Protein AF-A0A6H0Y4E7-F1 (afdb_monomer)

Foldseek 3Di:
DKDKDWQPFPPVPDDPPFDWAKEKEWQLAADPPPDRQRKIKIWTGTPPDPDTTIIIISDDCVVVVVVCVVVVNDDDHHYQYCPDPVRVVVSVVVSVVCCVLLDQPDDPLQVLLVVFDQLFDAFDPLVCLQVLLVPPVLLCVQQVPQFDDQSVQSCCVVDRPLLSRLCRSLVHRPSNSSSLNRVLSVVVLVVLVVVVVPDDPPPPDPPDDDDDDDDDDDDDDDDDDDDDDDDDDDDDDDDDDDDDDDDPDPDPPPDPVVVVLVVQLVVSCVVVVDDSSSSNSSSVSCVSRVRPVSVSSVVCVVVVHPPPPPPPD

Solvent-accessible surface area (backbone atoms only — not comparable to full-atom values): 19483 Å² total; per-residue (Å²): 134,76,61,71,50,70,59,88,59,61,70,89,76,57,64,86,91,66,78,60,50,45,38,36,30,72,62,70,44,60,45,82,89,62,82,65,41,48,23,30,38,36,40,38,37,45,78,98,50,95,58,71,34,50,35,37,28,69,45,85,59,63,67,57,52,51,50,36,42,78,69,66,75,49,92,74,76,46,74,41,48,69,89,40,80,91,31,33,64,61,39,50,52,52,47,53,49,49,51,61,74,65,52,69,76,90,42,72,44,35,58,53,29,69,77,42,73,75,53,64,70,75,60,48,64,60,93,50,29,49,60,50,50,66,68,34,67,71,47,47,69,66,25,70,91,56,49,42,86,56,84,83,44,81,42,43,84,83,40,57,74,45,53,46,52,50,22,17,49,65,61,42,56,45,35,53,41,49,27,52,51,31,57,51,26,46,55,52,50,53,49,54,54,59,56,56,76,66,58,78,76,72,79,80,77,91,78,84,77,89,80,79,90,82,89,87,85,89,81,90,84,88,86,86,82,92,82,82,90,89,86,81,88,83,91,86,80,89,83,89,84,89,79,90,79,83,84,76,76,81,80,77,78,79,53,71,65,62,60,55,53,54,48,52,23,51,51,46,17,70,75,66,76,43,54,69,67,59,17,38,44,53,44,54,50,40,49,64,29,43,64,69,49,63,66,65,52,51,54,42,48,74,75,58,47,86,66,78,79,70,77,84,122

Mean predicted aligned error: 16.95 Å

Radius of gyration: 34.98 Å; Cα contacts (8 Å, |Δi|>4): 295; chains: 1; bounding box: 104×69×83 Å

Sequence (313 aa):
MSAIRLEHQALHNIPPKTSGTLYLLEGAAHLQDKAEWPVSIWALKLPRDNHIRWFWATSSTSNMLQYLDTQTLISRPRCVKQAQAEHRRLFTTLKMLFEHFTHIPDSPDFKRAEQMTDWCVDIEDSETACQRLERQPYLYQIHKGTARDMSDDRYLLELEPAERQVASILDLTASKYLLIKRLYFKDFMNELRNNRSRIPVPPRDATHRPTTHSGRTVGGADHAAEGKMDEKDDTSRCTTPATDVSKATPKKRKSTAVRKFDKHVYRLRARNEWTWSRARACAEAWKELGFFEEESYVEWIDAGGMFETIGLQ

Secondary structure (DSSP, 8-state):
---EEEP-S-GGGSPTT---EEEEEEEEEEETTSTTEEEEEEEEE-TT-SPEEEEEESS-SHHHHHHHHHTT--S--EE--TTSTTTHHHHHHHHHHHHHHHS----HHHHHHHTS---SPPPTTHHHHHHHHHH-HHHHHHHTTTPPP-TT-TTGGGS-HHHHHHHHHTT--HHHHHHHHHHHHHHHHHHHHHHHTTSPPPP----------------------------------------------------HHHHHHHHHHHHHHHHHT--HHHHHHHHHHHHHTTTT-HHHHHHHHHTT---------

Nearest PDB structures (foldseek):
  7nky-assembly1_Q  TM=4.571E-01  e=1.303E+00  Saccharomyces cerevisiae
  4z2m-assembly1_B  TM=4.719E-01  e=2.024E+00  Homo sapiens
  4k7z-assembly1_A-2  TM=3.726E-01  e=3.142E+00  Pseudomonas aeruginosa
  7fhc-assembly1_A  TM=3.378E-01  e=6.081E+00  Streptomyces sp. CL190

Structure (mmCIF, N/CA/C/O backbone):
data_AF-A0A6H0Y4E7-F1
#
_entry.id   AF-A0A6H0Y4E7-F1
#
loop_
_atom_site.group_PDB
_atom_site.id
_atom_site.type_symbol
_atom_site.label_atom_id
_atom_site.label_alt_id
_atom_site.label_comp_id
_atom_site.label_asym_id
_atom_site.label_entity_id
_atom_site.label_seq_id
_atom_site.pdbx_PDB_ins_code
_atom_site.Cartn_x
_atom_site.Cartn_y
_atom_site.Cartn_z
_atom_site.occupancy
_atom_site.B_iso_or_equiv
_atom_site.auth_seq_id
_atom_site.auth_comp_id
_atom_site.auth_asym_id
_atom_site.auth_atom_id
_atom_site.pdbx_PDB_model_num
ATOM 1 N N . MET A 1 1 ? 2.041 -16.918 19.849 1.00 33.84 1 MET A N 1
ATOM 2 C CA . MET A 1 1 ? 2.260 -15.457 19.847 1.00 33.84 1 MET A CA 1
ATOM 3 C C . MET A 1 1 ? 0.903 -14.780 19.751 1.00 33.84 1 MET A C 1
ATOM 5 O O . MET A 1 1 ? 0.166 -15.085 18.824 1.00 33.84 1 MET A O 1
ATOM 9 N N . SER A 1 2 ? 0.531 -13.948 20.723 1.00 38.50 2 SER A N 1
ATOM 10 C CA . SER A 1 2 ? -0.693 -13.142 20.669 1.00 38.50 2 SER A CA 1
ATOM 11 C C . SER A 1 2 ? -0.426 -11.894 19.830 1.00 38.50 2 SER A C 1
ATOM 13 O O . SER A 1 2 ? 0.236 -10.972 20.303 1.00 38.50 2 SER A O 1
ATOM 15 N N . ALA A 1 3 ? -0.887 -11.871 18.582 1.00 48.25 3 ALA A N 1
ATOM 16 C CA . ALA A 1 3 ? -0.845 -10.655 17.780 1.00 48.25 3 ALA A CA 1
ATOM 17 C C . ALA A 1 3 ? -2.020 -9.765 18.203 1.00 48.25 3 ALA A C 1
ATOM 19 O O . ALA A 1 3 ? -3.178 -10.131 18.004 1.00 48.25 3 ALA A O 1
ATOM 20 N N . ILE A 1 4 ? -1.721 -8.628 18.834 1.00 55.09 4 ILE A N 1
ATOM 21 C CA . ILE A 1 4 ? -2.689 -7.545 19.011 1.00 55.09 4 ILE A CA 1
ATOM 22 C C . ILE A 1 4 ? -2.548 -6.665 17.781 1.00 55.09 4 ILE A C 1
ATOM 24 O O . ILE A 1 4 ? -1.497 -6.051 17.588 1.00 55.09 4 ILE A O 1
ATOM 28 N N . ARG A 1 5 ? -3.586 -6.603 16.949 1.00 59.06 5 ARG A N 1
ATOM 29 C CA . ARG A 1 5 ? -3.618 -5.653 15.842 1.00 59.06 5 ARG A CA 1
ATOM 30 C C . ARG A 1 5 ? -4.378 -4.416 16.282 1.00 59.06 5 ARG A C 1
ATOM 32 O O . ARG A 1 5 ? -5.497 -4.480 16.792 1.00 59.06 5 ARG A O 1
ATOM 39 N N . LEU A 1 6 ? -3.703 -3.296 16.103 1.00 60.12 6 LEU A N 1
ATOM 40 C CA . LEU A 1 6 ? -4.215 -1.962 16.317 1.00 60.12 6 LEU A CA 1
ATOM 41 C C . LEU A 1 6 ? -4.560 -1.397 14.943 1.00 60.12 6 LEU A C 1
ATOM 43 O O . LEU A 1 6 ? -3.694 -1.326 14.074 1.00 60.12 6 LEU A O 1
ATOM 47 N N . GLU A 1 7 ? -5.801 -0.969 14.760 1.00 63.00 7 GLU A N 1
ATOM 48 C CA . GLU A 1 7 ? -6.154 -0.206 13.567 1.00 63.00 7 GLU A CA 1
ATOM 49 C C . GLU A 1 7 ? -5.699 1.252 13.752 1.00 63.00 7 GLU A C 1
ATOM 51 O O . GLU A 1 7 ? -5.812 1.815 14.846 1.00 63.00 7 GLU A O 1
ATOM 56 N N . HIS A 1 8 ? -5.148 1.864 12.697 1.00 55.47 8 HIS A N 1
ATOM 57 C CA . HIS A 1 8 ? -4.572 3.217 12.709 1.00 55.47 8 HIS A CA 1
ATOM 58 C C . HIS A 1 8 ? -5.654 4.304 12.867 1.00 55.47 8 HIS A C 1
ATOM 60 O O . HIS A 1 8 ? -5.916 5.098 11.977 1.00 55.47 8 HIS A O 1
ATOM 66 N N . GLN A 1 9 ? -6.305 4.372 14.026 1.00 62.50 9 GLN A N 1
ATOM 67 C CA . GLN A 1 9 ? -7.398 5.308 14.298 1.00 62.50 9 GLN A CA 1
ATOM 68 C C . GLN A 1 9 ? -6.913 6.521 15.090 1.00 62.50 9 GLN A C 1
ATOM 70 O O . GLN A 1 9 ? -7.319 6.758 16.232 1.00 62.50 9 GLN A O 1
ATOM 75 N N . ALA A 1 10 ? -6.009 7.285 14.470 1.00 62.41 10 ALA A N 1
ATOM 76 C CA . ALA A 1 10 ? -5.555 8.583 14.966 1.00 62.41 10 ALA A CA 1
ATOM 77 C C . ALA A 1 10 ? -5.119 8.562 16.446 1.00 62.41 10 ALA A C 1
ATOM 79 O O . ALA A 1 10 ? -5.568 9.366 17.270 1.00 62.41 10 ALA A O 1
ATOM 80 N N . LEU A 1 11 ? -4.254 7.608 16.811 1.00 64.69 11 LEU A N 1
ATOM 81 C CA . LEU A 1 11 ? -3.717 7.516 18.174 1.00 64.69 11 LEU A CA 1
ATOM 82 C C . LEU A 1 11 ? -2.942 8.769 18.590 1.00 64.69 11 LEU A C 1
ATOM 84 O O . LEU A 1 11 ? -2.976 9.149 19.756 1.00 64.69 11 LEU A O 1
ATOM 88 N N . HIS A 1 12 ? -2.292 9.430 17.633 1.00 66.25 12 HIS A N 1
ATOM 89 C CA . HIS A 1 12 ? -1.565 10.679 17.857 1.00 66.25 12 HIS A CA 1
ATOM 90 C C . HIS A 1 12 ? -2.478 11.834 18.306 1.00 66.25 12 HIS A C 1
ATOM 92 O O . HIS A 1 12 ? -1.996 12.787 18.907 1.00 66.25 12 HIS A O 1
ATOM 98 N N . ASN A 1 13 ? -3.793 11.736 18.074 1.00 67.31 13 ASN A N 1
ATOM 99 C CA . ASN A 1 13 ? -4.772 12.741 18.496 1.00 67.31 13 ASN A CA 1
ATOM 100 C C . ASN A 1 13 ? -5.268 12.539 19.934 1.00 67.31 13 ASN A C 1
ATOM 102 O O . ASN A 1 13 ? -6.126 13.291 20.392 1.00 67.31 13 ASN A O 1
ATOM 106 N N . ILE A 1 14 ? -4.772 11.525 20.651 1.00 70.06 14 ILE A N 1
ATOM 107 C CA . ILE A 1 14 ? -5.154 11.278 22.042 1.00 70.06 14 ILE A CA 1
ATOM 108 C C . ILE A 1 14 ? -4.334 12.201 22.949 1.00 70.06 14 ILE A C 1
ATOM 110 O O . ILE A 1 14 ? -3.111 12.051 23.019 1.00 70.06 14 ILE A O 1
ATOM 114 N N . PRO A 1 15 ? -4.968 13.117 23.703 1.00 74.06 15 PRO A N 1
ATOM 115 C CA . PRO A 1 15 ? -4.241 13.917 24.671 1.00 74.06 15 PRO A CA 1
ATOM 116 C C . PRO A 1 15 ? -3.652 13.008 25.761 1.00 74.06 15 PRO A C 1
ATOM 118 O O . PRO A 1 15 ? -4.322 12.064 26.209 1.00 74.06 15 PRO A O 1
ATOM 121 N N . PRO A 1 16 ? -2.425 13.277 26.230 1.00 73.50 16 PRO A N 1
ATOM 122 C CA . PRO A 1 16 ? -1.806 12.474 27.274 1.00 73.50 16 PRO A CA 1
ATOM 123 C C . PRO A 1 16 ? -2.674 12.461 28.540 1.00 73.50 16 PRO A C 1
ATOM 125 O O . PRO A 1 16 ? -3.267 13.472 28.911 1.00 73.50 16 PRO A O 1
ATOM 128 N N . LYS A 1 17 ? -2.722 11.306 29.218 1.00 70.81 17 LYS A N 1
ATOM 129 C CA . LYS A 1 17 ? -3.475 11.083 30.471 1.00 70.81 17 LYS A CA 1
ATOM 130 C C . LYS A 1 17 ? -5.001 11.248 30.353 1.00 70.81 17 LYS A C 1
ATOM 132 O O . LYS A 1 17 ? -5.671 11.505 31.351 1.00 70.81 17 LYS A O 1
ATOM 137 N N . THR A 1 18 ? -5.567 11.072 29.160 1.00 77.75 18 THR A N 1
ATOM 138 C CA . THR A 1 18 ? -7.027 11.083 28.978 1.00 77.75 18 THR A CA 1
ATOM 139 C C . THR A 1 18 ? -7.637 9.739 29.371 1.00 77.75 18 THR A C 1
ATOM 141 O O . THR A 1 18 ? -7.324 8.710 28.774 1.00 77.75 18 THR A O 1
ATOM 144 N N . SER A 1 19 ? -8.556 9.745 30.337 1.00 81.06 19 SER A N 1
ATOM 145 C CA . SER A 1 19 ? -9.317 8.550 30.718 1.00 81.06 19 SER A CA 1
ATOM 146 C C . SER A 1 19 ? -10.427 8.253 29.709 1.00 81.06 19 SER A C 1
ATOM 148 O O . SER A 1 19 ? -11.200 9.139 29.347 1.00 81.06 19 SER A O 1
ATOM 150 N N . GLY A 1 20 ? -10.534 6.993 29.283 1.00 83.00 20 GLY A N 1
ATOM 151 C CA . GLY A 1 20 ? -11.545 6.505 28.343 1.00 83.00 20 GLY A CA 1
ATOM 152 C C . GLY A 1 20 ? -12.376 5.354 28.892 1.00 83.00 20 GLY A C 1
ATOM 153 O O . GLY A 1 20 ? -12.078 4.789 29.941 1.00 83.00 20 GLY A O 1
ATOM 154 N N . THR A 1 21 ? -13.422 4.982 28.157 1.00 85.12 21 THR A N 1
ATOM 155 C CA . THR A 1 21 ? -14.152 3.733 28.398 1.00 85.12 21 THR A CA 1
ATOM 156 C C . THR A 1 21 ? -13.666 2.672 27.422 1.00 85.12 21 THR A C 1
ATOM 158 O O . THR A 1 21 ? -13.758 2.865 26.210 1.00 85.12 21 THR A O 1
ATOM 161 N N . LEU A 1 22 ? -13.167 1.559 27.959 1.00 83.31 22 LEU A N 1
ATOM 162 C CA . LEU A 1 22 ? -12.799 0.375 27.190 1.00 83.31 22 LEU A CA 1
ATOM 163 C C . LEU A 1 22 ? -13.947 -0.638 27.240 1.00 83.31 22 LEU A C 1
ATOM 165 O O . LEU A 1 22 ? -14.302 -1.118 28.322 1.00 83.31 22 LEU A O 1
ATOM 169 N N . TYR A 1 23 ? -14.512 -0.952 26.077 1.00 84.88 23 TYR A N 1
ATOM 170 C CA . TYR A 1 23 ? -15.484 -2.025 25.900 1.00 84.88 23 TYR A CA 1
ATOM 171 C C . TYR A 1 23 ? -14.773 -3.274 25.392 1.00 84.88 23 TYR A C 1
ATOM 173 O O . TYR A 1 23 ? -14.045 -3.214 24.404 1.00 84.88 23 TYR A O 1
ATOM 181 N N . LEU A 1 24 ? -15.002 -4.398 26.063 1.00 84.25 24 LEU A N 1
ATOM 182 C CA . LEU A 1 24 ? -14.446 -5.699 25.705 1.00 84.25 24 LEU A CA 1
ATOM 183 C C . LEU A 1 24 ? -15.560 -6.588 25.150 1.00 84.25 24 LEU A C 1
ATOM 185 O O . LEU A 1 24 ? -16.553 -6.824 25.837 1.00 84.25 24 LEU A O 1
ATOM 189 N N . LEU A 1 25 ? -15.376 -7.071 23.925 1.00 83.88 25 LEU A N 1
ATOM 190 C CA . LEU A 1 25 ? -16.266 -7.993 23.231 1.00 83.88 25 LEU A CA 1
ATOM 191 C C . LEU A 1 25 ? -15.511 -9.305 22.985 1.00 83.88 25 LEU A C 1
ATOM 193 O O . LEU A 1 25 ? -14.792 -9.452 21.997 1.00 83.88 25 LEU A O 1
ATOM 197 N N . GLU A 1 26 ? -15.642 -10.253 23.907 1.00 78.56 26 GLU A N 1
ATOM 198 C CA . GLU A 1 26 ? -15.003 -11.570 23.795 1.00 78.56 26 GLU A CA 1
ATOM 199 C C . GLU A 1 26 ? -15.758 -12.461 22.800 1.00 78.56 26 GLU A C 1
ATOM 201 O O . GLU A 1 26 ? -16.989 -12.509 22.824 1.00 78.56 26 GLU A O 1
ATOM 206 N N . GLY A 1 27 ? -15.023 -13.163 21.928 1.00 73.25 27 GLY A N 1
ATOM 207 C CA . GLY A 1 27 ? -15.593 -14.110 20.958 1.00 73.25 27 GLY A CA 1
ATOM 208 C C . GLY A 1 27 ? -16.559 -13.480 19.950 1.00 73.25 27 GLY A C 1
ATOM 209 O O . GLY A 1 27 ? -17.460 -14.144 19.443 1.00 73.25 27 GLY A O 1
ATOM 210 N N . ALA A 1 28 ? -16.427 -12.180 19.692 1.00 74.75 28 ALA A N 1
ATOM 211 C CA . ALA A 1 28 ? -17.381 -11.445 18.872 1.00 74.75 28 ALA A CA 1
ATOM 212 C C . ALA A 1 28 ? -17.178 -11.649 17.366 1.00 74.75 28 ALA A C 1
ATOM 214 O O . ALA A 1 28 ? -18.145 -11.543 16.608 1.00 74.75 28 ALA A O 1
ATOM 215 N N . ALA A 1 29 ? -15.960 -11.971 16.939 1.00 74.88 29 ALA A N 1
ATOM 216 C CA . ALA A 1 29 ? -15.625 -12.279 15.553 1.00 74.88 29 ALA A CA 1
ATOM 217 C C . ALA A 1 29 ? -14.840 -13.593 15.470 1.00 74.88 29 ALA A C 1
ATOM 219 O O . ALA A 1 29 ? -14.319 -14.067 16.476 1.00 74.88 29 ALA A O 1
ATOM 220 N N . HIS A 1 30 ? -14.753 -14.162 14.269 1.00 76.38 30 HIS A N 1
ATOM 221 C CA . HIS A 1 30 ? -13.970 -15.363 13.995 1.00 76.38 30 HIS A CA 1
ATOM 222 C C . HIS A 1 30 ? -13.087 -15.126 12.772 1.00 76.38 30 HIS A C 1
ATOM 224 O O . HIS A 1 30 ? -13.522 -14.495 11.808 1.00 76.38 30 HIS A O 1
ATOM 230 N N . LEU A 1 31 ? -11.853 -15.628 12.806 1.00 70.44 31 LEU A N 1
ATOM 231 C CA . LEU A 1 31 ? -11.002 -15.674 11.616 1.00 70.44 3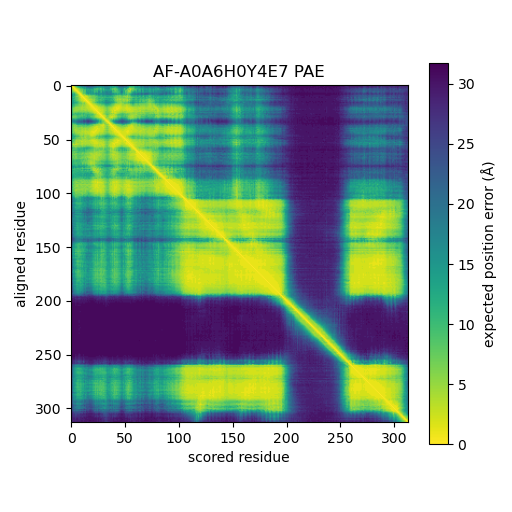1 LEU A CA 1
ATOM 232 C C . LEU A 1 31 ? -11.419 -16.867 10.750 1.00 70.44 31 LEU A C 1
ATOM 234 O O . LEU A 1 31 ? -11.457 -17.997 11.236 1.00 70.44 31 LEU A O 1
ATOM 238 N N . GLN A 1 32 ? -11.719 -16.615 9.473 1.00 64.81 32 GLN A N 1
ATOM 239 C CA . GLN A 1 32 ? -12.162 -17.656 8.534 1.00 64.81 32 GLN A CA 1
ATOM 240 C C . GLN A 1 32 ? -11.060 -18.663 8.176 1.00 64.81 32 GLN A C 1
ATOM 242 O O . GLN A 1 32 ? -11.372 -19.781 7.782 1.00 64.81 32 GLN A O 1
ATOM 247 N N . ASP A 1 33 ? -9.786 -18.305 8.342 1.00 56.19 33 ASP A N 1
ATOM 248 C CA . ASP A 1 33 ? -8.714 -19.010 7.634 1.00 56.19 33 ASP A CA 1
ATOM 249 C C . ASP A 1 33 ? -8.258 -20.326 8.285 1.00 56.19 33 ASP A C 1
ATOM 251 O O . ASP A 1 33 ? -7.693 -21.186 7.616 1.00 56.19 33 ASP A O 1
ATOM 255 N N . LYS A 1 34 ? -8.521 -20.541 9.581 1.00 46.75 34 LYS A N 1
ATOM 256 C CA . LYS A 1 34 ? -8.267 -21.818 10.275 1.00 46.75 34 LYS A CA 1
ATOM 257 C C . LYS A 1 34 ? -9.258 -21.970 11.430 1.00 46.75 34 LYS A C 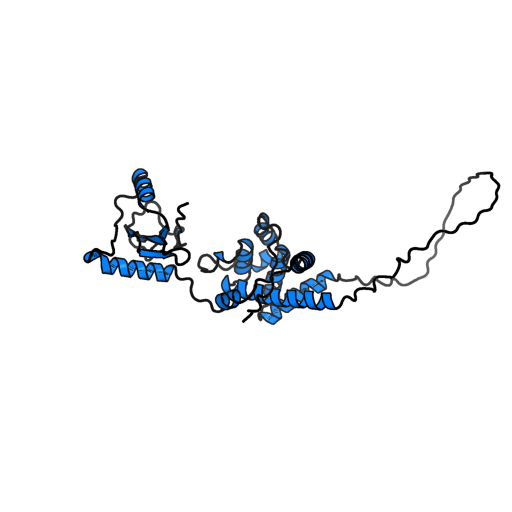1
ATOM 259 O O . LYS A 1 34 ? -9.133 -21.284 12.435 1.00 46.75 34 LYS A O 1
ATOM 264 N N . ALA A 1 35 ? -10.232 -22.867 11.277 1.00 55.00 35 ALA A N 1
ATOM 265 C CA . ALA A 1 35 ? -11.123 -23.357 12.335 1.00 55.00 35 ALA A CA 1
ATOM 266 C C . ALA A 1 35 ? -11.776 -22.286 13.239 1.00 55.00 35 ALA A C 1
ATOM 268 O O . ALA A 1 35 ? -11.593 -22.366 14.440 1.00 55.00 35 ALA A O 1
ATOM 269 N N . GLU A 1 36 ? -12.525 -21.309 12.709 1.00 65.62 36 GLU A N 1
ATOM 270 C CA . GLU A 1 36 ? -13.301 -20.324 13.502 1.00 65.62 36 GLU A CA 1
ATOM 271 C C . GLU A 1 36 ? -12.605 -19.872 14.803 1.00 65.62 36 GLU A C 1
ATOM 273 O O . GLU A 1 36 ? -13.145 -19.997 15.903 1.00 65.62 36 GLU A O 1
ATOM 278 N N . TRP A 1 37 ? -11.360 -19.395 14.716 1.00 71.00 37 TRP A N 1
ATOM 279 C CA . TRP A 1 37 ? -10.663 -18.955 15.925 1.00 71.00 37 TRP A CA 1
ATOM 280 C C . TRP A 1 37 ? -11.354 -17.710 16.481 1.00 71.00 37 TRP A C 1
ATOM 282 O O . TRP A 1 37 ? -11.458 -16.713 15.755 1.00 71.00 37 TRP A O 1
ATOM 292 N N . PRO A 1 38 ? -11.825 -17.736 17.742 1.00 74.75 38 PRO A N 1
ATOM 293 C CA . PRO A 1 38 ? -12.537 -16.612 18.318 1.00 74.75 38 PRO A CA 1
ATOM 294 C C . PRO A 1 38 ? -11.590 -15.429 18.498 1.00 74.75 38 PRO A C 1
ATOM 296 O O . PRO A 1 38 ? -10.501 -15.537 19.062 1.00 74.75 38 PRO A O 1
ATOM 299 N N . VAL A 1 39 ? -12.043 -14.272 18.040 1.00 79.56 39 VAL A N 1
ATOM 300 C CA . VAL A 1 39 ? -11.351 -12.995 18.156 1.00 79.56 39 VAL A CA 1
ATOM 301 C C . VAL A 1 39 ? -12.036 -12.169 19.230 1.00 79.56 39 VAL A C 1
ATOM 303 O O . VAL A 1 39 ? -13.260 -11.998 19.241 1.00 79.56 39 VAL A O 1
ATOM 306 N N . SER A 1 40 ? -11.225 -11.633 20.135 1.00 82.75 40 SER A N 1
ATOM 307 C CA . SER A 1 40 ? -11.684 -10.647 21.105 1.00 82.75 40 SER A CA 1
ATOM 308 C C . SER A 1 40 ? -11.443 -9.246 20.567 1.00 82.75 40 SER A C 1
ATOM 310 O O . SER A 1 40 ? -10.334 -8.929 20.140 1.00 82.75 40 SER A O 1
ATOM 312 N N . ILE A 1 41 ? -12.482 -8.416 20.605 1.00 85.94 41 ILE A N 1
ATOM 313 C CA . ILE A 1 41 ? -12.462 -7.037 20.115 1.00 85.94 41 ILE A CA 1
ATOM 314 C C . ILE A 1 41 ? -12.450 -6.088 21.315 1.00 85.94 41 ILE A C 1
ATOM 316 O O . ILE A 1 41 ? -13.233 -6.250 22.255 1.00 85.94 41 ILE A O 1
ATOM 320 N N . TRP A 1 42 ? -11.598 -5.066 21.272 1.00 85.62 42 TRP A N 1
ATOM 321 C CA . TRP A 1 42 ? -11.608 -3.951 22.215 1.00 85.62 42 TRP A CA 1
ATOM 322 C C . TRP A 1 42 ? -11.981 -2.661 21.503 1.00 85.62 42 TRP A C 1
ATOM 324 O O . TRP A 1 42 ? -11.400 -2.316 20.477 1.00 85.62 42 TRP A O 1
ATOM 334 N N . ALA A 1 43 ? -12.933 -1.936 22.081 1.00 86.62 43 ALA A N 1
ATOM 335 C CA . ALA A 1 43 ? -13.372 -0.637 21.601 1.00 86.62 43 ALA A CA 1
ATOM 336 C C . ALA A 1 43 ? -13.064 0.421 22.664 1.00 86.62 43 ALA A C 1
ATOM 338 O O . ALA A 1 43 ? -13.685 0.445 23.730 1.00 86.62 43 ALA A O 1
ATOM 339 N N . LEU A 1 44 ? -12.106 1.303 22.390 1.00 85.69 44 LEU A N 1
ATOM 340 C CA . LEU A 1 44 ? -11.774 2.426 23.258 1.00 85.69 44 LEU A CA 1
ATOM 341 C C . LEU A 1 44 ? -12.528 3.674 22.798 1.00 85.69 44 LEU A C 1
ATOM 343 O O . LEU A 1 44 ? -12.321 4.179 21.692 1.00 85.69 44 LEU A O 1
ATOM 347 N N . LYS A 1 45 ? -13.376 4.204 23.680 1.00 84.88 45 LYS A N 1
ATOM 348 C CA . LYS A 1 45 ? -14.099 5.460 23.481 1.00 84.88 45 LYS A CA 1
ATOM 349 C C . LYS A 1 45 ? -13.612 6.504 24.480 1.00 84.88 45 LYS A C 1
ATOM 351 O O . LYS A 1 45 ? -13.822 6.363 25.686 1.00 84.88 45 LYS A O 1
ATOM 356 N N . LEU A 1 46 ? -13.009 7.576 23.976 1.00 84.69 46 LEU A N 1
ATOM 357 C CA . LEU A 1 46 ? -12.619 8.724 24.794 1.00 84.69 46 LEU A CA 1
ATOM 358 C C . LEU A 1 46 ? -13.796 9.709 24.966 1.00 84.69 46 LEU A C 1
ATOM 360 O O . LEU A 1 46 ? -14.668 9.797 24.087 1.00 84.69 46 LEU A O 1
ATOM 364 N N . PRO A 1 47 ? -13.860 10.452 26.085 1.00 80.44 47 PRO A N 1
ATOM 365 C CA . PRO A 1 47 ? -14.803 11.551 26.261 1.00 80.44 47 PRO A CA 1
ATOM 366 C C . PRO A 1 47 ? -14.576 12.629 25.196 1.00 80.44 47 PRO A C 1
ATOM 368 O O . PRO A 1 47 ? -13.435 12.984 24.923 1.00 80.44 47 PRO A O 1
ATOM 371 N N . ARG A 1 48 ? -15.657 13.164 24.613 1.00 79.06 48 ARG A N 1
ATOM 372 C CA . ARG A 1 48 ? -15.630 14.246 23.599 1.00 79.06 48 ARG A CA 1
ATOM 373 C C . ARG A 1 48 ? -14.878 13.939 22.293 1.00 79.06 48 ARG A C 1
ATOM 375 O O . ARG A 1 48 ? -14.769 14.817 21.449 1.00 79.06 48 ARG A O 1
ATOM 382 N N . ASP A 1 49 ? -14.417 12.707 22.101 1.00 79.62 49 ASP A N 1
ATOM 383 C CA . ASP A 1 49 ? -13.856 12.245 20.831 1.00 79.62 49 ASP A CA 1
ATOM 384 C C . ASP A 1 49 ? -14.954 11.640 19.948 1.00 79.62 49 ASP A C 1
ATOM 386 O O . ASP A 1 49 ? -15.781 10.881 20.445 1.00 79.62 49 ASP A O 1
ATOM 390 N N . ASN A 1 50 ? -14.974 11.922 18.651 1.00 77.56 50 ASN A N 1
ATOM 391 C CA . ASN A 1 50 ? -15.950 11.324 17.736 1.00 77.56 50 ASN A CA 1
ATOM 392 C C . ASN A 1 50 ? -15.526 9.938 17.222 1.00 77.56 50 ASN A C 1
ATOM 394 O O . ASN A 1 50 ? -16.335 9.245 16.611 1.00 77.56 50 ASN A O 1
ATOM 398 N N . HIS A 1 51 ? -14.300 9.498 17.513 1.00 78.75 51 HIS A N 1
ATOM 399 C CA . HIS A 1 51 ? -13.753 8.235 17.029 1.00 78.75 51 HIS A CA 1
ATOM 400 C C . HIS A 1 51 ? -13.775 7.146 18.106 1.00 78.75 51 HIS A C 1
ATOM 402 O O . HIS A 1 51 ? -13.493 7.378 19.288 1.00 78.75 51 HIS A O 1
ATOM 408 N N . ILE A 1 52 ? -14.091 5.926 17.671 1.00 81.75 52 ILE A N 1
ATOM 409 C CA . ILE A 1 52 ? -13.867 4.695 18.434 1.00 81.75 52 ILE A CA 1
ATOM 410 C C . ILE A 1 52 ? -12.561 4.098 17.934 1.00 81.75 52 ILE A C 1
ATOM 412 O O . ILE A 1 52 ? -12.359 4.036 16.725 1.00 81.75 52 ILE A O 1
ATOM 416 N N . ARG A 1 53 ? -11.703 3.673 18.864 1.00 83.38 53 ARG A N 1
ATOM 417 C CA . ARG A 1 53 ? -10.439 2.999 18.562 1.00 83.38 53 ARG A CA 1
ATOM 418 C C . ARG A 1 53 ? -10.571 1.497 18.750 1.00 83.38 53 ARG A C 1
ATOM 420 O O . ARG A 1 53 ? -10.937 1.062 19.842 1.00 83.38 53 ARG A O 1
ATOM 427 N N . TRP A 1 54 ? -10.284 0.733 17.706 1.00 84.38 54 TRP A N 1
ATOM 428 C CA . TRP A 1 54 ? -10.431 -0.712 17.659 1.00 84.38 54 TRP A CA 1
ATOM 429 C C . TRP A 1 54 ? -9.091 -1.408 17.836 1.00 84.38 54 TRP A C 1
ATOM 431 O O . TRP A 1 54 ? -8.087 -1.067 17.210 1.00 84.38 54 TRP A O 1
ATOM 441 N N . PHE A 1 55 ? -9.119 -2.437 18.667 1.00 82.31 55 PHE A N 1
ATOM 442 C CA . PHE A 1 55 ? -8.029 -3.375 18.859 1.00 82.31 55 PHE A CA 1
ATOM 443 C C . PHE A 1 55 ? -8.619 -4.773 18.786 1.00 82.31 55 PHE A C 1
ATOM 445 O O . PHE A 1 55 ? -9.767 -4.980 19.187 1.00 82.31 55 PHE A O 1
ATOM 452 N N . TRP A 1 56 ? -7.849 -5.742 18.316 1.00 81.50 56 TRP A N 1
ATOM 453 C CA . TRP A 1 56 ? -8.291 -7.127 18.354 1.00 81.50 56 TRP A CA 1
ATOM 454 C C . TRP A 1 56 ? -7.137 -8.091 18.593 1.00 81.50 56 TRP A C 1
ATOM 456 O O . TRP A 1 56 ? -5.987 -7.805 18.254 1.00 81.50 56 TRP A O 1
ATOM 466 N N . ALA A 1 57 ? -7.455 -9.229 19.207 1.00 78.69 57 ALA A N 1
ATOM 467 C CA . ALA A 1 57 ? -6.502 -10.287 19.512 1.00 78.69 57 ALA A CA 1
ATOM 468 C C . ALA A 1 57 ? -7.132 -11.670 19.310 1.00 78.69 57 ALA A C 1
ATOM 470 O O . ALA A 1 57 ? -8.308 -11.883 19.615 1.00 78.69 57 ALA A O 1
ATOM 471 N N . THR A 1 58 ? -6.324 -12.618 18.835 1.00 76.00 58 THR A N 1
ATOM 472 C CA . THR A 1 58 ? -6.698 -14.036 18.658 1.00 76.00 58 THR A CA 1
ATOM 473 C C . THR A 1 58 ? -6.519 -14.880 19.920 1.00 76.00 58 THR A C 1
ATOM 475 O O . THR A 1 58 ? -6.888 -16.048 19.951 1.00 76.00 58 THR A O 1
ATOM 478 N N . SER A 1 59 ? -5.916 -14.315 20.966 1.00 70.19 59 SER A N 1
ATOM 479 C CA . SER A 1 59 ? -5.658 -14.985 22.240 1.00 70.19 59 SER A CA 1
ATOM 480 C C . SER A 1 59 ? -6.599 -14.497 23.337 1.00 70.19 59 SER A C 1
ATOM 482 O O . SER A 1 59 ? -7.177 -13.413 23.238 1.00 70.19 59 SER A O 1
ATOM 484 N N . SER A 1 60 ? -6.671 -15.252 24.438 1.00 69.62 60 SER A N 1
ATOM 485 C CA . SER A 1 60 ? -7.346 -14.795 25.656 1.00 69.62 60 SER A CA 1
ATOM 486 C C . SER A 1 60 ? -6.829 -13.420 26.090 1.00 69.62 60 SER A C 1
ATOM 488 O O . SER A 1 60 ? -5.621 -13.170 26.137 1.00 69.62 60 SER A O 1
ATOM 490 N N . THR A 1 61 ? -7.762 -12.526 26.408 1.00 73.88 61 THR A N 1
ATOM 491 C CA . THR A 1 61 ? -7.472 -11.136 26.781 1.00 73.88 61 THR A CA 1
ATOM 492 C C . THR A 1 61 ? -7.109 -10.992 28.260 1.00 73.88 61 THR A C 1
ATOM 494 O O . THR A 1 61 ? -6.565 -9.965 28.662 1.00 73.88 61 THR A O 1
ATOM 497 N N . SER A 1 62 ? -7.340 -12.038 29.064 1.00 75.44 62 SER A N 1
ATOM 498 C CA . SER A 1 62 ? -7.219 -12.006 30.524 1.00 75.44 62 SER A CA 1
ATOM 499 C C . SER A 1 62 ? -5.812 -11.641 31.001 1.00 75.44 62 SER A C 1
ATOM 501 O O . SER A 1 62 ? -5.673 -10.757 31.841 1.00 75.44 62 SER A O 1
ATOM 503 N N . ASN A 1 63 ? -4.768 -12.247 30.425 1.00 74.94 63 ASN A N 1
ATOM 504 C CA . ASN A 1 63 ? -3.380 -11.984 30.830 1.00 74.94 63 ASN A CA 1
ATOM 505 C C . ASN A 1 63 ? -2.960 -10.541 30.535 1.00 74.94 63 ASN A C 1
ATOM 507 O O . ASN A 1 63 ? -2.250 -9.917 31.320 1.00 74.94 63 ASN A O 1
ATOM 511 N N . MET A 1 64 ? -3.415 -9.993 29.407 1.00 76.38 64 MET A N 1
ATOM 512 C CA . MET A 1 64 ? -3.113 -8.614 29.047 1.00 76.38 64 MET A CA 1
ATOM 513 C C . MET A 1 64 ? -3.872 -7.631 29.944 1.00 76.38 64 MET A C 1
ATOM 515 O O . MET A 1 64 ? -3.284 -6.660 30.406 1.00 76.38 64 MET A O 1
ATOM 519 N N . LEU A 1 65 ? -5.154 -7.882 30.231 1.00 79.00 65 LEU A N 1
ATOM 520 C CA . LEU A 1 65 ? -5.917 -7.055 31.169 1.00 79.00 65 LEU A CA 1
ATOM 521 C C . LEU A 1 65 ? -5.283 -7.077 32.561 1.00 79.00 65 LEU A C 1
ATOM 523 O O . LEU A 1 65 ? -5.135 -6.024 33.168 1.00 79.00 65 LEU A O 1
ATOM 527 N N . GLN A 1 66 ? -4.830 -8.243 33.025 1.00 80.62 66 GLN A N 1
ATOM 528 C CA . GLN A 1 66 ? -4.103 -8.364 34.285 1.00 80.62 66 GLN A CA 1
ATOM 529 C C . GLN A 1 66 ? -2.801 -7.551 34.266 1.00 80.62 66 GLN A C 1
ATOM 531 O O . GLN A 1 66 ? -2.529 -6.813 35.207 1.00 80.62 66 GLN A O 1
ATOM 536 N N . TYR A 1 67 ? -2.022 -7.616 33.183 1.00 80.62 67 TYR A N 1
ATOM 537 C CA . TYR A 1 67 ? -0.820 -6.794 33.039 1.00 80.62 67 TYR A CA 1
ATOM 538 C C . TYR A 1 67 ? -1.140 -5.289 33.072 1.00 80.62 67 TYR A C 1
ATOM 540 O O . TYR A 1 67 ? -0.514 -4.539 33.818 1.00 80.62 67 TYR A O 1
ATOM 548 N N . LEU A 1 68 ? -2.148 -4.834 32.326 1.00 80.31 68 LEU A N 1
ATOM 549 C CA . LEU A 1 68 ? -2.556 -3.426 32.318 1.00 80.31 68 LEU A CA 1
ATOM 550 C C . LEU A 1 68 ? -3.050 -2.945 33.691 1.00 80.31 68 LEU A C 1
ATOM 552 O O . LEU A 1 68 ? -2.800 -1.796 34.055 1.00 80.31 68 LEU A O 1
ATOM 556 N N . ASP A 1 69 ? -3.717 -3.817 34.448 1.00 82.44 69 ASP A N 1
ATOM 557 C CA . ASP A 1 69 ? -4.163 -3.548 35.817 1.00 82.44 69 ASP A CA 1
ATOM 558 C C . ASP A 1 69 ? -2.963 -3.407 36.768 1.00 82.44 69 ASP A C 1
ATOM 560 O O . ASP A 1 69 ? -2.865 -2.422 37.498 1.00 82.44 69 ASP A O 1
ATOM 564 N N . THR A 1 70 ? -1.963 -4.300 36.671 1.00 84.25 70 THR A N 1
ATOM 565 C CA . THR A 1 70 ? -0.720 -4.189 37.468 1.00 84.25 70 THR A CA 1
ATOM 566 C C . THR A 1 70 ? 0.069 -2.912 37.180 1.00 84.25 70 THR A C 1
ATOM 568 O O . THR A 1 70 ? 0.730 -2.384 38.069 1.00 84.25 70 THR A O 1
ATOM 571 N N . GLN A 1 71 ? -0.024 -2.386 35.956 1.00 83.50 71 GLN A N 1
ATOM 572 C CA . GLN A 1 71 ? 0.589 -1.115 35.562 1.00 83.50 71 GLN A CA 1
ATOM 573 C C . GLN A 1 71 ? -0.289 0.103 35.897 1.00 83.50 71 GLN A C 1
ATOM 575 O O . GLN A 1 71 ? 0.074 1.231 35.567 1.00 83.50 71 GLN A O 1
ATOM 580 N N . THR A 1 72 ? -1.448 -0.087 36.540 1.00 79.00 72 THR A N 1
ATOM 581 C CA . THR A 1 72 ? -2.437 0.959 36.871 1.00 79.00 72 THR A CA 1
ATOM 582 C C . THR A 1 72 ? -2.965 1.736 35.657 1.00 79.00 72 THR A C 1
ATOM 584 O O . THR A 1 72 ? -3.436 2.867 35.773 1.00 79.00 72 THR A O 1
ATOM 587 N N . LEU A 1 73 ? -2.905 1.124 34.469 1.00 76.62 73 LEU A N 1
ATOM 588 C CA . LEU A 1 73 ? -3.334 1.732 33.204 1.00 76.62 73 LEU A CA 1
ATOM 589 C C . LEU A 1 73 ? -4.829 1.540 32.931 1.00 76.62 73 LEU A C 1
ATOM 591 O O . LEU A 1 73 ? -5.408 2.257 32.115 1.00 76.62 73 LEU A O 1
ATOM 595 N N . ILE A 1 74 ? -5.464 0.583 33.608 1.00 75.06 74 ILE A N 1
ATOM 596 C CA . ILE A 1 74 ? -6.907 0.349 33.560 1.00 75.06 74 ILE A CA 1
ATOM 597 C C . ILE A 1 74 ? -7.455 0.287 34.982 1.00 75.06 74 ILE A C 1
ATOM 599 O O . ILE A 1 74 ? -6.759 -0.127 35.898 1.00 75.06 74 ILE A O 1
ATOM 603 N N . SER A 1 75 ? -8.702 0.716 35.175 1.00 70.56 75 SER A N 1
ATOM 604 C CA . SER A 1 75 ? -9.356 0.656 36.492 1.00 70.56 75 SER A CA 1
ATOM 605 C C . SER A 1 75 ? -10.387 -0.470 36.545 1.00 70.56 75 SER A C 1
ATOM 607 O O . SER A 1 75 ? -10.348 -1.304 37.438 1.00 70.56 75 SER A O 1
ATOM 609 N N . ARG A 1 76 ? -11.321 -0.507 35.580 1.00 67.94 76 ARG A N 1
ATOM 610 C CA . ARG A 1 76 ? -12.270 -1.615 35.359 1.00 67.94 76 ARG A CA 1
ATOM 611 C C . ARG A 1 76 ? -12.710 -1.643 33.889 1.00 67.94 76 ARG A C 1
ATOM 613 O O . ARG A 1 76 ? -13.432 -0.731 33.478 1.00 67.94 76 ARG A O 1
ATOM 620 N N . PRO A 1 77 ? -12.317 -2.645 33.085 1.00 66.19 77 PRO A N 1
ATOM 621 C CA . PRO A 1 77 ? -12.836 -2.780 31.728 1.00 66.19 77 PRO A CA 1
ATOM 622 C C . PRO A 1 77 ? -14.335 -3.110 31.772 1.00 66.19 77 PRO A C 1
ATOM 624 O O . PRO A 1 77 ? -14.779 -3.931 32.578 1.00 66.19 77 PRO A O 1
ATOM 627 N N . ARG A 1 78 ? -15.138 -2.486 30.900 1.00 71.19 78 ARG A N 1
ATOM 628 C CA . ARG A 1 78 ? -16.550 -2.857 30.742 1.00 71.19 78 ARG A CA 1
ATOM 629 C C . ARG A 1 78 ? -16.631 -4.046 29.790 1.00 71.19 78 ARG A C 1
ATOM 631 O O . ARG A 1 78 ? -16.589 -3.882 28.573 1.00 71.19 78 ARG A O 1
ATOM 638 N N . CYS A 1 79 ? -16.725 -5.246 30.353 1.00 69.25 79 CYS A N 1
ATOM 639 C CA . CYS A 1 79 ? -16.965 -6.459 29.578 1.00 69.25 79 CYS A CA 1
ATOM 640 C C . CYS A 1 79 ? -18.422 -6.480 29.097 1.00 69.25 79 CYS A C 1
ATOM 642 O O . CYS A 1 79 ? -19.351 -6.459 29.905 1.00 69.25 79 CYS A O 1
ATOM 644 N N . VAL A 1 80 ? -18.617 -6.497 27.780 1.00 71.94 80 VAL A N 1
ATOM 645 C CA . VAL A 1 80 ? -19.927 -6.544 27.132 1.00 71.94 80 VAL A CA 1
ATOM 646 C C . VAL A 1 80 ? -20.115 -7.959 26.602 1.00 71.94 80 VAL A C 1
ATOM 648 O O . VAL A 1 80 ? -19.488 -8.357 25.624 1.00 71.94 80 VAL A O 1
ATOM 651 N N . LYS A 1 81 ? -20.978 -8.739 27.258 1.00 72.25 81 LYS A N 1
ATOM 652 C CA . LYS A 1 81 ? -21.251 -10.132 26.877 1.00 72.25 81 LYS A CA 1
ATOM 653 C C . LYS A 1 81 ? -22.493 -10.225 25.999 1.00 72.25 81 LYS A C 1
ATOM 655 O O . LYS A 1 81 ? -23.540 -9.693 26.363 1.00 72.25 81 LYS A O 1
ATOM 660 N N . GLN A 1 82 ? -22.411 -10.973 24.897 1.00 69.94 82 GLN A N 1
ATOM 661 C CA . GLN A 1 82 ? -23.543 -11.186 23.983 1.00 69.94 82 GLN A CA 1
ATOM 662 C C . GLN A 1 82 ? -24.758 -11.835 24.666 1.00 69.94 82 GLN A C 1
ATOM 664 O O . GLN A 1 82 ? -25.897 -11.495 24.353 1.00 69.94 82 GLN A O 1
ATOM 669 N N . ALA A 1 83 ? -24.516 -12.758 25.603 1.00 68.69 83 ALA A N 1
ATOM 670 C CA . ALA A 1 83 ? -25.558 -13.532 26.280 1.00 68.69 83 ALA A CA 1
ATOM 671 C C . ALA A 1 83 ? -26.425 -12.702 27.249 1.00 68.69 83 ALA A C 1
ATOM 673 O O . ALA A 1 83 ? -27.501 -13.146 27.643 1.00 68.69 83 ALA A O 1
ATOM 674 N N . GLN A 1 84 ? -25.981 -11.505 27.644 1.00 76.88 84 GLN A N 1
ATOM 675 C CA . GLN A 1 84 ? -26.727 -10.644 28.562 1.00 76.88 84 GLN A CA 1
ATOM 676 C C . GLN A 1 84 ? -27.709 -9.760 27.784 1.00 76.88 84 GLN A C 1
ATOM 678 O O . GLN A 1 84 ? -27.306 -8.984 26.917 1.00 76.88 84 GLN A O 1
ATOM 683 N N . ALA A 1 85 ? -29.001 -9.849 28.116 1.00 73.50 85 ALA A N 1
ATOM 684 C CA . ALA A 1 85 ? -30.073 -9.140 27.409 1.00 73.50 85 ALA A CA 1
ATOM 685 C C . ALA A 1 85 ? -29.850 -7.616 27.346 1.00 73.50 85 ALA A C 1
ATOM 687 O O . ALA A 1 85 ? -30.026 -7.011 26.290 1.00 73.50 85 ALA A O 1
ATOM 688 N N . GLU A 1 86 ? -29.376 -7.021 28.443 1.00 78.00 86 GLU A N 1
ATOM 689 C CA . GLU A 1 86 ? -29.083 -5.584 28.568 1.00 78.00 86 GLU A CA 1
ATOM 690 C C . GLU A 1 86 ? -27.945 -5.120 27.642 1.00 78.00 86 GLU A C 1
ATOM 692 O O . GLU A 1 86 ? -27.911 -3.978 27.186 1.00 78.00 86 GLU A O 1
ATOM 697 N N . HIS A 1 87 ? -27.021 -6.025 27.317 1.00 80.06 87 HIS A N 1
ATOM 698 C CA . HIS A 1 87 ? -25.828 -5.742 26.524 1.00 80.06 87 HIS A CA 1
ATOM 699 C C . HIS A 1 87 ? -25.973 -6.128 25.053 1.00 80.06 87 HIS A C 1
ATOM 701 O O . HIS A 1 87 ? -25.174 -5.685 24.229 1.00 80.06 87 HIS A 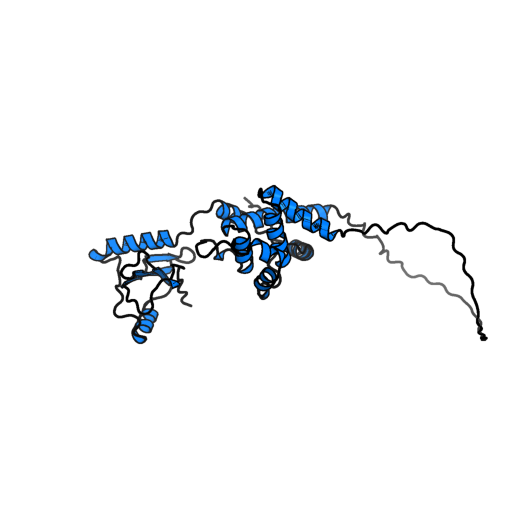O 1
ATOM 707 N N . ARG A 1 88 ? -27.007 -6.895 24.685 1.00 80.12 88 ARG A N 1
ATOM 708 C CA . ARG A 1 88 ? -27.173 -7.459 23.338 1.00 80.12 88 ARG A CA 1
ATOM 709 C C . ARG A 1 88 ? -27.167 -6.402 22.233 1.00 80.12 88 ARG A C 1
ATOM 711 O O . ARG A 1 88 ? -26.519 -6.597 21.205 1.00 80.12 88 ARG A O 1
ATOM 718 N N . ARG A 1 89 ? -27.853 -5.271 22.440 1.00 83.81 89 ARG A N 1
ATOM 719 C CA . ARG A 1 89 ? -27.895 -4.173 21.458 1.00 83.81 89 ARG A CA 1
ATOM 720 C C . ARG A 1 89 ? -26.527 -3.511 21.305 1.00 83.81 89 ARG A C 1
ATOM 722 O O . ARG A 1 89 ? -26.052 -3.384 20.185 1.00 83.81 89 ARG A O 1
ATOM 729 N N . LEU A 1 90 ? -25.881 -3.152 22.417 1.00 83.12 90 LEU A N 1
ATOM 730 C CA . LEU A 1 90 ? -24.549 -2.539 22.406 1.00 83.12 90 LEU A CA 1
ATOM 731 C C . LEU A 1 90 ? -23.506 -3.473 21.781 1.00 83.12 90 LEU A C 1
ATOM 733 O O . LEU A 1 90 ? -22.728 -3.035 20.940 1.00 83.12 90 LEU A O 1
ATOM 737 N N . PHE A 1 91 ? -23.531 -4.757 22.147 1.00 85.38 91 PHE A N 1
ATOM 738 C CA . PHE A 1 91 ? -22.664 -5.790 21.586 1.00 85.38 91 PHE A CA 1
ATOM 739 C C . PHE A 1 91 ? -22.824 -5.884 20.068 1.00 85.38 91 PHE A C 1
ATOM 741 O O . PHE A 1 91 ? -21.840 -5.808 19.341 1.00 85.38 91 PHE A O 1
ATOM 748 N N . THR A 1 92 ? -24.067 -5.992 19.585 1.00 84.19 92 THR A N 1
ATOM 749 C CA . THR A 1 92 ? -24.357 -6.101 18.147 1.00 84.19 92 THR A CA 1
ATOM 750 C C . THR A 1 92 ? -23.919 -4.842 17.402 1.00 84.19 92 THR A C 1
ATOM 752 O O . THR A 1 92 ? -23.264 -4.944 16.371 1.00 84.19 92 THR A O 1
ATOM 755 N N . THR A 1 93 ? -24.208 -3.651 17.936 1.00 85.38 93 THR A N 1
ATOM 756 C CA . THR A 1 93 ? -23.777 -2.383 17.332 1.00 85.38 93 THR A CA 1
ATOM 757 C C . THR A 1 93 ? -22.255 -2.276 17.257 1.00 85.38 93 THR A C 1
ATOM 759 O O . THR A 1 93 ? -21.727 -1.939 16.203 1.00 85.38 93 THR A O 1
ATOM 762 N N . LEU A 1 94 ? -21.538 -2.566 18.346 1.00 85.50 94 LEU A N 1
ATOM 763 C CA . LEU A 1 94 ? -20.075 -2.497 18.367 1.00 85.50 94 LEU A CA 1
ATOM 764 C C . LEU A 1 94 ? -19.446 -3.541 17.439 1.00 85.50 94 LEU A C 1
ATOM 766 O O . LEU A 1 94 ? -18.494 -3.213 16.742 1.00 85.50 94 LEU A O 1
ATOM 770 N N . LYS A 1 95 ? -20.008 -4.753 17.373 1.00 85.19 95 LYS A N 1
ATOM 771 C CA . LYS A 1 95 ? -19.587 -5.778 16.414 1.00 85.19 95 LYS A CA 1
ATOM 772 C C . LYS A 1 95 ? -19.764 -5.307 14.967 1.00 85.19 95 LYS A C 1
ATOM 774 O O . LYS A 1 95 ? -18.800 -5.339 14.216 1.00 85.19 95 LYS A O 1
ATOM 779 N N . MET A 1 96 ? -20.947 -4.809 14.596 1.00 85.19 96 MET A N 1
ATOM 780 C CA . MET A 1 96 ? -21.197 -4.305 13.237 1.00 85.19 96 MET A CA 1
ATOM 781 C C . MET A 1 96 ? -20.279 -3.133 12.878 1.00 85.19 96 MET A C 1
ATOM 783 O O . MET A 1 96 ? -19.785 -3.059 11.759 1.00 85.19 96 MET A O 1
ATOM 787 N N . LEU A 1 97 ? -20.033 -2.214 13.820 1.00 83.88 97 LEU A N 1
ATOM 788 C CA . LEU A 1 97 ? -19.093 -1.116 13.597 1.00 83.88 97 LEU A CA 1
ATOM 789 C C . LEU A 1 97 ? -17.673 -1.646 13.406 1.00 83.88 97 LEU A C 1
ATOM 791 O O . LEU A 1 97 ? -17.003 -1.217 12.476 1.00 83.88 97 LEU A O 1
ATOM 795 N N . PHE A 1 98 ? -17.218 -2.579 14.242 1.00 83.31 98 PHE A N 1
ATOM 796 C CA . PHE A 1 98 ? -15.913 -3.209 14.071 1.00 83.31 98 PHE A CA 1
ATOM 797 C C . PHE A 1 98 ? -15.786 -3.878 12.701 1.00 83.31 98 PHE A C 1
ATOM 799 O O . PHE A 1 98 ? -14.816 -3.616 12.000 1.00 83.31 98 PHE A O 1
ATOM 806 N N . GLU A 1 99 ? -16.764 -4.687 12.294 1.00 80.50 99 GLU A N 1
ATOM 807 C CA . GLU A 1 99 ? -16.787 -5.338 10.979 1.00 80.50 99 GLU A CA 1
ATOM 808 C C . GLU A 1 99 ? -16.749 -4.299 9.857 1.00 80.50 99 GLU A C 1
ATOM 810 O O . GLU A 1 99 ? -15.924 -4.406 8.962 1.00 80.50 99 GLU A O 1
ATOM 815 N N . HIS A 1 100 ? -17.546 -3.234 9.944 1.00 79.31 100 HIS A N 1
ATOM 816 C CA . HIS A 1 100 ? -17.520 -2.140 8.975 1.00 79.31 100 HIS A CA 1
ATOM 817 C C . HIS A 1 100 ? -16.157 -1.431 8.910 1.00 79.31 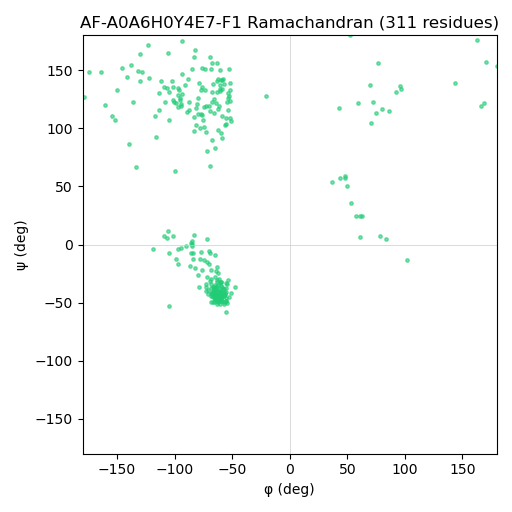100 HIS A C 1
ATOM 819 O O . HIS A 1 100 ? -15.648 -1.166 7.825 1.00 79.31 100 HIS A O 1
ATOM 825 N N . PHE A 1 101 ? -15.545 -1.138 10.060 1.00 75.12 101 PHE A N 1
ATOM 826 C CA . PHE A 1 101 ? -14.254 -0.455 10.128 1.00 75.12 101 PHE A CA 1
ATOM 827 C C . PHE A 1 101 ? -13.075 -1.363 9.789 1.00 75.12 101 PHE A C 1
ATOM 829 O O . PHE A 1 101 ? -12.023 -0.847 9.429 1.00 75.12 101 PHE A O 1
ATOM 836 N N . THR A 1 102 ? -13.199 -2.682 9.901 1.00 73.56 102 THR A N 1
ATOM 837 C CA . THR A 1 102 ? -12.140 -3.646 9.551 1.00 73.56 102 THR A CA 1
ATOM 838 C C . THR A 1 102 ? -12.312 -4.230 8.154 1.00 73.56 102 THR A C 1
ATOM 840 O O . THR A 1 102 ? -11.328 -4.681 7.570 1.00 73.56 102 THR A O 1
ATOM 843 N N . HIS A 1 103 ? -13.504 -4.108 7.568 1.00 74.50 103 HIS A N 1
ATOM 844 C CA . HIS A 1 103 ? -13.782 -4.476 6.189 1.00 74.50 103 HIS A CA 1
ATOM 845 C C . HIS A 1 103 ? -12.816 -3.764 5.238 1.00 74.50 103 HIS A C 1
ATOM 847 O O . HIS A 1 103 ? -12.733 -2.534 5.210 1.00 74.50 103 HIS A O 1
ATOM 853 N N . ILE A 1 104 ? -12.079 -4.541 4.448 1.00 70.25 104 ILE A N 1
ATOM 854 C CA . ILE A 1 104 ? -11.266 -4.016 3.353 1.00 70.25 104 ILE A CA 1
ATOM 855 C C . ILE A 1 104 ? -12.250 -3.677 2.221 1.00 70.25 104 ILE A C 1
ATOM 857 O O . ILE A 1 104 ? -12.896 -4.585 1.706 1.00 70.25 104 ILE A O 1
ATOM 861 N N . PRO A 1 105 ? -12.462 -2.391 1.875 1.00 72.06 105 PRO A N 1
ATOM 862 C CA . PRO A 1 105 ? -13.466 -1.997 0.891 1.00 72.06 105 PRO A CA 1
ATOM 863 C C . PRO A 1 105 ? -13.180 -2.655 -0.446 1.00 72.06 105 PRO A C 1
ATOM 865 O O . PRO A 1 105 ? -12.047 -2.567 -0.904 1.00 72.06 105 PRO A O 1
ATOM 868 N N . ASP A 1 106 ? -14.189 -3.230 -1.094 1.00 76.31 106 ASP A N 1
ATOM 869 C CA . ASP A 1 106 ? -14.052 -3.829 -2.419 1.00 76.31 106 ASP A CA 1
ATOM 870 C C . ASP A 1 106 ? -13.501 -2.810 -3.427 1.00 76.31 106 ASP A C 1
ATOM 872 O O . ASP A 1 106 ? -14.220 -1.934 -3.907 1.00 76.31 106 ASP A O 1
ATOM 876 N N . SER A 1 107 ? -12.214 -2.923 -3.759 1.00 86.38 107 SER A N 1
ATOM 877 C CA . SER A 1 107 ? -11.602 -2.119 -4.812 1.00 86.38 107 SER A CA 1
ATOM 878 C C . SER A 1 107 ? -11.648 -2.919 -6.112 1.00 86.38 107 SER A C 1
ATOM 880 O O . SER A 1 107 ? -11.077 -4.013 -6.161 1.00 86.38 107 SER A O 1
ATOM 882 N N . PRO A 1 108 ? -12.297 -2.414 -7.180 1.00 90.31 108 PRO A N 1
ATOM 883 C CA . PRO A 1 108 ? -12.288 -3.093 -8.472 1.00 90.31 108 PRO A CA 1
ATOM 884 C C . PRO A 1 108 ? -10.859 -3.227 -9.013 1.00 90.31 108 PRO A C 1
ATOM 886 O O . PRO A 1 108 ? -10.533 -4.239 -9.633 1.00 90.31 108 PRO A O 1
ATOM 889 N N . ASP A 1 109 ? -9.996 -2.249 -8.716 1.00 91.75 109 ASP A N 1
ATOM 890 C CA . ASP A 1 109 ? -8.585 -2.291 -9.088 1.00 91.75 109 ASP A CA 1
ATOM 891 C C . ASP A 1 109 ? -7.853 -3.407 -8.341 1.00 91.75 109 ASP A C 1
ATOM 893 O O . ASP A 1 109 ? -7.104 -4.159 -8.961 1.00 91.75 109 ASP A O 1
ATOM 897 N N . PHE A 1 110 ? -8.113 -3.566 -7.036 1.00 89.88 110 PHE A N 1
ATOM 898 C CA . PHE A 1 110 ? -7.507 -4.636 -6.243 1.00 89.88 110 PHE A CA 1
ATOM 899 C C . PHE A 1 110 ? -7.980 -6.018 -6.690 1.00 89.88 110 PHE A C 1
ATOM 901 O O . PHE A 1 110 ? -7.148 -6.867 -6.975 1.00 89.88 110 PHE A O 1
ATOM 908 N N . LYS A 1 111 ? -9.295 -6.229 -6.839 1.00 89.62 111 LYS A N 1
ATOM 909 C CA . LYS A 1 111 ? -9.850 -7.512 -7.309 1.00 89.62 111 LYS A CA 1
ATOM 910 C C . LYS A 1 111 ? -9.283 -7.904 -8.669 1.00 89.62 111 LYS A C 1
ATOM 912 O O . LYS A 1 111 ? -8.963 -9.062 -8.914 1.00 89.62 111 LYS A O 1
ATOM 917 N N . ARG A 1 112 ? -9.136 -6.930 -9.569 1.00 91.62 112 ARG A N 1
ATOM 918 C CA . ARG A 1 112 ? -8.515 -7.167 -10.871 1.00 91.62 112 ARG A CA 1
ATOM 919 C C . ARG A 1 112 ? -7.028 -7.470 -10.740 1.00 91.62 112 ARG A C 1
ATOM 921 O O . ARG A 1 112 ? -6.546 -8.346 -11.446 1.00 91.62 112 ARG A O 1
ATOM 928 N N . ALA A 1 113 ? -6.308 -6.754 -9.877 1.00 89.06 113 ALA A N 1
ATOM 929 C CA . ALA A 1 113 ? -4.905 -7.034 -9.613 1.00 89.06 113 ALA A CA 1
ATOM 930 C C . ALA A 1 113 ? -4.740 -8.459 -9.070 1.00 89.06 113 ALA A C 1
ATOM 932 O O . ALA A 1 113 ? -3.921 -9.194 -9.604 1.00 89.06 113 ALA A O 1
ATOM 933 N N . GLU A 1 114 ? -5.551 -8.869 -8.094 1.00 88.00 114 GLU A N 1
ATOM 934 C CA . GLU A 1 114 ? -5.562 -10.197 -7.464 1.00 88.00 114 GLU A CA 1
ATOM 935 C C . GLU A 1 114 ? -5.769 -11.337 -8.472 1.00 88.00 114 GLU A C 1
ATOM 937 O O . GLU A 1 114 ? -5.091 -12.356 -8.398 1.00 88.00 114 GLU A O 1
ATOM 942 N N . GLN A 1 115 ? -6.617 -11.128 -9.483 1.00 88.19 115 GLN A N 1
ATOM 943 C CA . GLN A 1 115 ? -6.821 -12.072 -10.593 1.00 88.19 115 GLN A CA 1
ATOM 944 C C . GLN A 1 115 ? -5.614 -12.196 -11.539 1.00 88.19 115 GLN A C 1
ATOM 946 O O . GLN A 1 115 ? -5.628 -13.015 -12.458 1.00 88.19 115 GLN A O 1
ATOM 951 N N . MET A 1 116 ? -4.587 -11.364 -11.371 1.00 86.25 116 MET A N 1
ATOM 952 C CA . MET A 1 116 ? -3.382 -11.370 -12.188 1.00 86.25 116 MET A CA 1
ATOM 953 C C . MET A 1 116 ? -2.195 -11.899 -11.392 1.00 86.25 116 MET A C 1
ATOM 955 O O . MET A 1 116 ? -1.929 -11.455 -10.276 1.00 86.25 116 MET A O 1
ATOM 959 N N . THR A 1 117 ? -1.415 -12.768 -12.026 1.00 82.31 117 THR A N 1
ATOM 960 C CA . THR A 1 117 ? -0.074 -13.128 -11.564 1.00 82.31 117 THR A CA 1
ATOM 961 C C . THR A 1 117 ? 0.796 -11.875 -11.444 1.00 82.31 117 THR A C 1
ATOM 963 O O . THR A 1 117 ? 0.761 -11.004 -12.323 1.00 82.31 117 THR A O 1
ATOM 966 N N . ASP A 1 118 ? 1.580 -11.780 -10.370 1.00 83.75 118 ASP A N 1
ATOM 967 C CA . ASP A 1 118 ? 2.586 -10.729 -10.247 1.00 83.75 118 ASP A CA 1
ATOM 968 C C . ASP A 1 118 ? 3.812 -11.089 -11.088 1.00 83.75 118 ASP A C 1
ATOM 970 O O . ASP A 1 118 ? 4.623 -11.928 -10.728 1.00 83.75 118 ASP A O 1
ATOM 974 N N . TRP A 1 119 ? 3.915 -10.494 -12.270 1.00 82.69 119 TRP A N 1
ATOM 975 C CA . TRP A 1 119 ? 5.004 -10.758 -13.210 1.00 82.69 119 TRP A CA 1
ATOM 976 C C . TRP A 1 119 ? 6.272 -9.950 -12.918 1.00 82.69 119 TRP A C 1
ATOM 978 O O . TRP A 1 119 ? 7.157 -9.910 -13.768 1.00 82.69 119 TRP A O 1
ATOM 988 N N . CYS A 1 120 ? 6.328 -9.248 -11.787 1.00 87.25 120 CYS A N 1
ATOM 989 C CA . CYS A 1 120 ? 7.474 -8.452 -11.371 1.00 87.25 120 CYS A CA 1
ATOM 990 C C . CYS A 1 120 ? 8.456 -9.307 -10.562 1.00 87.25 120 CYS A C 1
ATOM 992 O O . CYS A 1 120 ? 8.032 -10.136 -9.761 1.00 87.25 120 CYS A O 1
ATOM 994 N N . VAL A 1 121 ? 9.756 -9.076 -10.745 1.00 87.12 121 VAL A N 1
ATOM 995 C CA . VAL A 1 121 ? 10.775 -9.611 -9.829 1.00 87.12 121 VAL A CA 1
ATOM 996 C C . VAL A 1 121 ? 10.691 -8.925 -8.466 1.00 87.12 121 VAL A C 1
ATOM 998 O O . VAL A 1 121 ? 10.126 -7.831 -8.341 1.00 87.12 121 VAL A O 1
ATOM 1001 N N . ASP A 1 122 ? 11.277 -9.565 -7.459 1.00 89.06 122 ASP A N 1
ATOM 1002 C CA . ASP A 1 122 ? 11.418 -8.987 -6.128 1.00 89.06 122 ASP A CA 1
ATOM 1003 C C . ASP A 1 122 ? 12.300 -7.730 -6.154 1.00 89.06 122 ASP A C 1
ATOM 1005 O O . ASP A 1 122 ? 13.124 -7.528 -7.049 1.00 89.06 122 ASP A O 1
ATOM 1009 N N . ILE A 1 123 ? 12.108 -6.865 -5.157 1.00 91.19 123 ILE A N 1
ATOM 1010 C CA . ILE A 1 123 ? 12.897 -5.642 -5.002 1.00 91.19 123 ILE A CA 1
ATOM 1011 C C . ILE A 1 123 ? 14.345 -6.022 -4.706 1.00 91.19 123 ILE A C 1
ATOM 1013 O O . ILE A 1 123 ? 14.629 -6.708 -3.721 1.00 91.19 123 ILE A O 1
ATOM 1017 N N . GLU A 1 124 ? 15.262 -5.510 -5.519 1.00 89.50 124 GLU A N 1
ATOM 1018 C CA . GLU A 1 124 ? 16.693 -5.624 -5.261 1.00 89.50 124 GLU A CA 1
ATOM 1019 C C . GLU A 1 124 ? 17.031 -4.938 -3.923 1.00 89.50 124 GLU A C 1
ATOM 1021 O O . GLU A 1 124 ? 16.570 -3.826 -3.657 1.00 89.50 124 GLU A O 1
ATOM 1026 N N . ASP A 1 125 ? 17.820 -5.584 -3.062 1.00 88.88 125 ASP A N 1
ATOM 1027 C CA . ASP A 1 125 ? 18.279 -5.032 -1.779 1.00 88.88 125 ASP A CA 1
ATOM 1028 C C . ASP A 1 125 ? 17.185 -4.297 -0.977 1.00 88.88 125 ASP A C 1
ATOM 1030 O O . ASP A 1 125 ? 17.317 -3.111 -0.642 1.00 88.88 125 ASP A O 1
ATOM 1034 N N . SER A 1 126 ? 16.091 -5.006 -0.670 1.00 90.12 126 SER A N 1
ATOM 1035 C CA . SER A 1 126 ? 14.891 -4.459 -0.009 1.00 90.12 126 SER A CA 1
ATOM 1036 C C . SER A 1 126 ? 15.196 -3.594 1.230 1.00 90.12 126 SER A C 1
ATOM 1038 O O . SER A 1 126 ? 14.585 -2.540 1.418 1.00 90.12 126 SER A O 1
ATOM 1040 N N . GLU A 1 127 ? 16.218 -3.947 2.022 1.00 91.00 127 GLU A N 1
ATOM 1041 C CA . GLU A 1 127 ? 16.641 -3.187 3.211 1.00 91.00 127 GLU A CA 1
ATOM 1042 C C . GLU A 1 127 ? 17.059 -1.737 2.910 1.00 91.00 127 GLU A C 1
ATOM 1044 O O . GLU A 1 127 ? 16.860 -0.839 3.732 1.00 91.00 127 GLU A O 1
ATOM 1049 N N . THR A 1 128 ? 17.631 -1.486 1.730 1.00 92.25 128 THR A N 1
ATOM 1050 C CA . THR A 1 128 ? 18.128 -0.159 1.332 1.00 92.25 128 THR A CA 1
ATOM 1051 C C . THR A 1 128 ? 17.216 0.547 0.332 1.00 92.25 128 THR A C 1
ATOM 1053 O O . THR A 1 128 ? 17.417 1.731 0.054 1.00 92.25 128 THR A O 1
ATOM 1056 N N . ALA A 1 129 ? 16.185 -0.132 -0.178 1.00 92.75 129 ALA A N 1
ATOM 1057 C CA . ALA A 1 129 ? 15.326 0.346 -1.257 1.00 92.75 129 ALA A CA 1
ATOM 1058 C C . ALA A 1 129 ? 14.688 1.720 -0.973 1.00 92.75 129 ALA A C 1
ATOM 1060 O O . ALA A 1 129 ? 14.777 2.619 -1.810 1.00 92.75 129 ALA A O 1
ATOM 1061 N N . CYS A 1 130 ? 14.135 1.942 0.225 1.00 92.75 130 CYS A N 1
ATOM 1062 C CA . CYS A 1 130 ? 13.585 3.253 0.601 1.00 92.75 130 CYS A CA 1
ATOM 1063 C C . CYS A 1 130 ? 14.657 4.358 0.569 1.00 92.75 130 CYS A C 1
ATOM 1065 O O . CYS A 1 130 ? 14.426 5.441 0.037 1.00 92.75 130 CYS A O 1
ATOM 1067 N N . GLN A 1 131 ? 15.865 4.074 1.070 1.00 92.88 131 GLN A N 1
ATOM 1068 C CA . GLN A 1 131 ? 16.966 5.045 1.063 1.00 92.88 131 GLN A CA 1
ATOM 1069 C C . GLN A 1 131 ? 17.435 5.359 -0.363 1.00 92.88 131 GLN A C 1
ATOM 1071 O O . GLN A 1 131 ? 17.785 6.505 -0.656 1.00 92.88 131 GLN A O 1
ATOM 1076 N N . ARG A 1 132 ? 17.442 4.362 -1.261 1.00 93.81 132 ARG A N 1
ATOM 1077 C CA . ARG A 1 132 ? 17.749 4.563 -2.687 1.00 93.81 132 ARG A CA 1
ATOM 1078 C C . ARG A 1 132 ? 16.723 5.493 -3.338 1.00 93.81 132 ARG A C 1
ATOM 1080 O O . ARG A 1 132 ? 17.112 6.477 -3.968 1.00 93.81 132 ARG A O 1
ATOM 1087 N N . LEU A 1 133 ? 15.430 5.268 -3.089 1.00 93.56 133 LEU A N 1
ATOM 1088 C CA . LEU A 1 133 ? 14.350 6.134 -3.578 1.00 93.56 133 LEU A CA 1
ATOM 1089 C C . LEU A 1 133 ? 14.455 7.574 -3.052 1.00 93.56 133 LEU A C 1
ATOM 1091 O O . LEU A 1 133 ? 14.299 8.520 -3.824 1.00 93.56 133 LEU A O 1
ATOM 1095 N N . GLU A 1 134 ?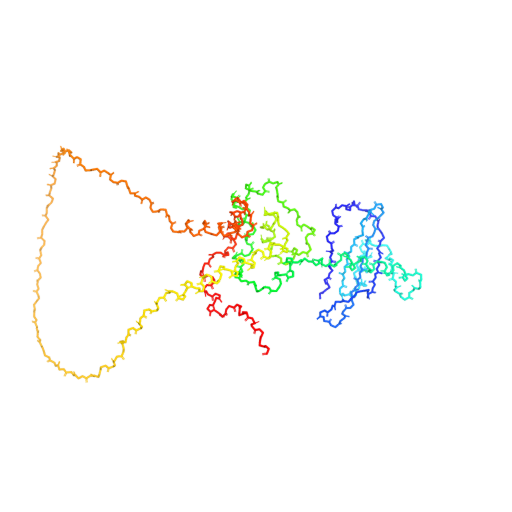 14.746 7.763 -1.763 1.00 90.50 134 GLU A N 1
ATOM 1096 C CA . GLU A 1 134 ? 14.899 9.093 -1.150 1.00 90.50 134 GLU A CA 1
ATOM 1097 C C . GLU A 1 134 ? 16.066 9.890 -1.740 1.00 90.50 134 GLU A C 1
ATOM 1099 O O . GLU A 1 134 ? 15.980 11.109 -1.907 1.00 90.50 134 GLU A O 1
ATOM 1104 N N . ARG A 1 135 ? 17.165 9.204 -2.068 1.00 91.12 135 ARG A N 1
ATOM 1105 C CA . ARG A 1 135 ? 18.373 9.827 -2.619 1.00 91.12 135 ARG A CA 1
ATOM 1106 C C . ARG A 1 135 ? 18.250 10.174 -4.099 1.00 91.12 135 ARG A C 1
ATOM 1108 O O . ARG A 1 135 ? 19.094 10.919 -4.593 1.00 91.12 135 ARG A O 1
ATOM 1115 N N . GLN A 1 136 ? 17.229 9.678 -4.799 1.00 91.75 136 GLN A N 1
ATOM 1116 C CA . GLN A 1 136 ? 17.038 9.906 -6.230 1.00 91.75 136 GLN A CA 1
ATOM 1117 C C . GLN A 1 136 ? 16.512 11.337 -6.498 1.00 91.75 136 GLN A C 1
ATOM 1119 O O . GLN A 1 136 ? 15.332 11.621 -6.248 1.00 91.75 136 GLN A O 1
ATOM 1124 N N . PRO A 1 137 ? 17.331 12.269 -7.045 1.00 88.25 137 PRO A N 1
ATOM 1125 C CA . PRO A 1 137 ? 16.967 13.687 -7.101 1.00 88.25 137 PRO A CA 1
ATOM 1126 C C . PRO A 1 137 ? 15.725 13.983 -7.944 1.00 88.25 137 PRO A C 1
ATOM 1128 O O . PRO A 1 137 ? 14.987 14.922 -7.642 1.00 88.25 137 PRO A O 1
ATOM 1131 N N . TYR A 1 138 ? 15.472 13.186 -8.988 1.00 89.69 138 TYR A N 1
ATOM 1132 C CA . TYR A 1 138 ? 14.288 13.364 -9.833 1.00 89.69 138 TYR A CA 1
ATOM 1133 C C . TYR A 1 138 ? 12.992 13.087 -9.063 1.00 89.69 138 TYR A C 1
ATOM 1135 O O . TYR A 1 138 ? 12.028 13.846 -9.173 1.00 89.69 138 TYR A O 1
ATOM 1143 N N . LEU A 1 139 ? 12.982 12.030 -8.243 1.00 90.19 139 LEU A N 1
ATOM 1144 C CA . LEU A 1 139 ? 11.826 11.685 -7.422 1.00 90.19 139 LEU A CA 1
ATOM 1145 C C . LEU A 1 139 ? 11.586 12.762 -6.373 1.00 90.19 139 LEU A C 1
ATOM 1147 O O . LEU A 1 139 ? 10.452 13.219 -6.245 1.00 90.19 139 LEU A O 1
ATOM 1151 N N . TYR A 1 140 ? 12.645 13.213 -5.690 1.00 85.06 140 TYR A N 1
ATOM 1152 C CA . TYR A 1 140 ? 12.583 14.298 -4.705 1.00 85.06 140 TYR A CA 1
ATOM 1153 C C . TYR A 1 140 ? 11.918 15.565 -5.245 1.00 85.06 140 TYR A C 1
ATOM 1155 O O . TYR A 1 140 ? 11.046 16.144 -4.599 1.00 85.06 140 TYR A O 1
ATOM 1163 N N . GLN A 1 141 ? 12.280 15.978 -6.460 1.00 84.12 141 GLN A N 1
ATOM 1164 C CA . GLN A 1 141 ? 11.699 17.166 -7.084 1.00 84.12 141 GLN A CA 1
ATOM 1165 C C . GLN A 1 141 ? 10.201 17.020 -7.368 1.00 84.12 141 GLN A C 1
ATOM 1167 O O . GLN A 1 141 ? 9.470 18.003 -7.266 1.00 84.12 141 GLN A O 1
ATOM 1172 N N . ILE A 1 142 ? 9.742 15.816 -7.715 1.00 81.19 142 ILE A N 1
ATOM 1173 C CA . ILE A 1 142 ? 8.344 15.572 -8.081 1.00 81.19 142 ILE A CA 1
ATOM 1174 C C . ILE A 1 142 ? 7.434 15.470 -6.858 1.00 81.19 142 ILE A C 1
ATOM 1176 O O . ILE A 1 142 ? 6.305 15.953 -6.928 1.00 81.19 142 ILE A O 1
ATOM 1180 N N . HIS A 1 143 ? 7.904 14.878 -5.755 1.00 77.50 143 HIS A N 1
ATOM 1181 C CA . HIS A 1 143 ? 7.059 14.622 -4.582 1.00 77.50 143 HIS A CA 1
ATOM 1182 C C . HIS A 1 143 ? 7.114 15.699 -3.495 1.00 77.50 143 HIS A C 1
ATOM 1184 O O . HIS A 1 143 ? 6.408 15.587 -2.489 1.00 77.50 143 HIS A O 1
ATOM 1190 N N . LYS A 1 144 ? 7.947 16.738 -3.654 1.00 76.88 144 LYS A N 1
ATOM 1191 C CA . LYS A 1 144 ? 8.098 17.817 -2.668 1.00 76.88 144 LYS A CA 1
ATOM 1192 C C . LYS A 1 144 ? 6.760 18.538 -2.436 1.00 76.88 144 LYS A C 1
ATOM 1194 O O . LYS A 1 144 ? 6.402 19.455 -3.168 1.00 76.88 144 LYS A O 1
ATOM 1199 N N . GLY A 1 145 ? 6.047 18.130 -1.384 1.00 68.88 145 GLY A N 1
ATOM 1200 C CA . GLY A 1 145 ? 4.755 18.688 -0.966 1.00 68.88 145 GLY A CA 1
ATOM 1201 C C . GLY A 1 145 ? 3.524 18.122 -1.687 1.00 68.88 145 GLY A C 1
ATOM 1202 O O . GLY A 1 145 ? 2.424 18.609 -1.452 1.00 68.88 145 GLY A O 1
ATOM 1203 N N . THR A 1 146 ? 3.692 17.119 -2.548 1.00 77.69 146 THR A N 1
ATOM 1204 C CA . THR A 1 146 ? 2.613 16.506 -3.352 1.00 77.69 146 THR A CA 1
ATOM 1205 C C . THR A 1 146 ? 2.410 15.022 -3.050 1.00 77.69 146 THR A C 1
ATOM 1207 O O . THR A 1 146 ? 1.497 14.411 -3.600 1.00 77.69 146 THR A O 1
ATOM 1210 N N . ALA A 1 147 ? 3.247 14.440 -2.185 1.00 84.12 147 ALA A N 1
ATOM 1211 C CA . ALA A 1 147 ? 3.128 13.051 -1.769 1.00 84.12 147 ALA A CA 1
ATOM 1212 C C . ALA A 1 147 ? 1.786 12.801 -1.069 1.00 84.12 147 ALA A C 1
ATOM 1214 O O . ALA A 1 147 ? 1.384 13.542 -0.168 1.00 84.12 147 ALA A O 1
ATOM 1215 N N . ARG A 1 148 ? 1.103 11.736 -1.485 1.00 87.44 148 ARG A N 1
ATOM 1216 C CA . ARG A 1 148 ? -0.162 11.314 -0.889 1.00 87.44 148 ARG A CA 1
ATOM 1217 C C . ARG A 1 148 ? 0.086 10.682 0.477 1.00 87.44 148 ARG A C 1
ATOM 1219 O O . ARG A 1 148 ? 0.919 9.781 0.588 1.00 87.44 148 ARG A O 1
ATOM 1226 N N . ASP A 1 149 ? -0.685 11.077 1.486 1.00 85.69 149 ASP A N 1
ATOM 1227 C CA . ASP A 1 149 ? -0.756 10.304 2.725 1.00 85.69 149 ASP A CA 1
ATOM 1228 C C . ASP A 1 149 ? -1.507 8.988 2.469 1.00 85.69 149 ASP A C 1
ATOM 1230 O O . ASP A 1 149 ? -2.660 8.982 2.031 1.00 85.69 149 ASP A O 1
ATOM 1234 N N . MET A 1 150 ? -0.825 7.867 2.698 1.00 83.06 150 MET A N 1
ATOM 1235 C CA . MET A 1 150 ? -1.376 6.525 2.514 1.00 83.06 150 MET A CA 1
ATOM 1236 C C . MET A 1 150 ? -1.798 5.866 3.830 1.00 83.06 150 MET A C 1
ATOM 1238 O O . MET A 1 150 ? -2.143 4.687 3.824 1.00 83.06 150 MET A O 1
ATOM 1242 N N . SER A 1 151 ? -1.765 6.591 4.951 1.00 77.88 151 SER A N 1
ATOM 1243 C CA . SER A 1 151 ? -2.114 6.063 6.275 1.00 77.88 151 SER A CA 1
ATOM 1244 C C . SER A 1 151 ? -3.517 5.440 6.335 1.00 77.88 151 SER A C 1
ATOM 1246 O O . SER A 1 151 ? -3.707 4.432 7.014 1.00 77.88 151 SER A O 1
ATOM 1248 N N . ASP A 1 152 ? -4.460 5.980 5.560 1.00 75.25 152 ASP A N 1
ATOM 1249 C CA . ASP A 1 152 ? -5.838 5.488 5.451 1.00 75.25 152 ASP A CA 1
ATOM 1250 C C . ASP A 1 152 ? -6.041 4.432 4.342 1.00 75.25 152 ASP A C 1
ATOM 1252 O O . ASP A 1 152 ? -7.154 3.926 4.155 1.00 75.25 152 ASP A O 1
ATOM 1256 N N . ASP A 1 153 ? -5.000 4.081 3.576 1.00 83.19 153 ASP A N 1
ATOM 1257 C CA . ASP A 1 153 ? -5.124 3.103 2.493 1.00 83.19 153 ASP A CA 1
ATOM 1258 C C . ASP A 1 153 ? -5.226 1.674 3.043 1.00 83.19 153 ASP A C 1
ATOM 1260 O O . ASP A 1 153 ? -4.320 1.130 3.674 1.00 83.19 153 ASP A O 1
ATOM 1264 N N . ARG A 1 154 ? -6.358 1.028 2.763 1.00 82.00 154 ARG A N 1
ATOM 1265 C CA . ARG A 1 154 ? -6.701 -0.302 3.286 1.00 82.00 154 ARG A CA 1
ATOM 1266 C C . ARG A 1 154 ? -5.886 -1.435 2.678 1.00 82.00 154 ARG A C 1
ATOM 1268 O O . ARG A 1 154 ? -5.859 -2.516 3.256 1.00 82.00 154 ARG A O 1
ATOM 1275 N N . TYR A 1 155 ? -5.212 -1.169 1.563 1.00 84.44 155 TYR A N 1
ATOM 1276 C CA . TYR A 1 155 ? -4.351 -2.111 0.855 1.00 84.44 155 TYR A CA 1
ATOM 1277 C C . TYR A 1 155 ? -2.866 -1.804 1.062 1.00 84.44 155 TYR A C 1
ATOM 1279 O O . TYR A 1 155 ? -2.018 -2.357 0.371 1.00 84.44 155 TYR A O 1
ATOM 1287 N N . LEU A 1 156 ? -2.521 -0.921 2.007 1.00 85.62 156 LEU A N 1
ATOM 1288 C CA . LEU A 1 156 ? -1.138 -0.511 2.252 1.00 85.62 156 LEU A CA 1
ATOM 1289 C C . LEU A 1 156 ? -0.206 -1.700 2.535 1.00 85.62 156 LEU A C 1
ATOM 1291 O O . LEU A 1 156 ? 0.939 -1.702 2.092 1.00 85.62 156 LEU A O 1
ATOM 1295 N N . LEU A 1 157 ? -0.697 -2.709 3.261 1.00 85.06 157 LEU A N 1
ATOM 1296 C CA . LEU A 1 157 ? 0.084 -3.891 3.637 1.00 85.06 157 LEU A CA 1
ATOM 1297 C C . LEU A 1 157 ? 0.323 -4.870 2.481 1.00 85.06 157 LEU A C 1
ATOM 1299 O O . LEU A 1 157 ? 1.212 -5.702 2.597 1.00 85.06 157 LEU A O 1
ATOM 1303 N N . GLU A 1 158 ? -0.401 -4.720 1.372 1.00 87.31 158 GLU A N 1
ATOM 1304 C CA . GLU A 1 158 ? -0.188 -5.488 0.137 1.00 87.31 158 GLU A CA 1
ATOM 1305 C C . GLU A 1 158 ? 1.025 -4.979 -0.658 1.00 87.31 158 GLU A C 1
ATOM 1307 O O . GLU A 1 158 ? 1.402 -5.559 -1.672 1.00 87.31 158 GLU A O 1
ATOM 1312 N N . LEU A 1 159 ? 1.621 -3.866 -0.220 1.00 90.38 159 LEU A N 1
ATOM 1313 C CA . LEU A 1 159 ? 2.824 -3.285 -0.798 1.00 90.38 159 LEU A CA 1
ATOM 1314 C C . LEU A 1 159 ? 4.003 -3.396 0.157 1.00 90.38 159 LEU A C 1
ATOM 1316 O O . LEU A 1 159 ? 3.874 -3.121 1.356 1.00 90.38 159 LEU A O 1
ATOM 1320 N N . GLU A 1 160 ? 5.173 -3.690 -0.401 1.00 90.94 160 GLU A N 1
ATOM 1321 C CA . GLU A 1 160 ? 6.461 -3.527 0.273 1.00 90.94 160 GLU A CA 1
ATOM 1322 C C . GLU A 1 160 ? 6.694 -2.050 0.652 1.00 90.94 160 GLU A C 1
ATOM 1324 O O . GLU A 1 160 ? 6.215 -1.152 -0.052 1.00 90.94 160 GLU A O 1
ATOM 1329 N N . PRO A 1 161 ? 7.439 -1.742 1.734 1.00 92.00 161 PRO A N 1
ATOM 1330 C CA . PRO A 1 161 ? 7.651 -0.368 2.197 1.00 92.00 161 PRO A CA 1
ATOM 1331 C C . PRO A 1 161 ? 8.122 0.599 1.105 1.00 92.00 161 PRO A C 1
ATOM 1333 O O . PRO A 1 161 ? 7.601 1.711 1.004 1.00 92.00 161 PRO A O 1
ATOM 1336 N N . ALA A 1 162 ? 9.048 0.163 0.248 1.00 94.38 162 ALA A N 1
ATOM 1337 C CA . ALA A 1 162 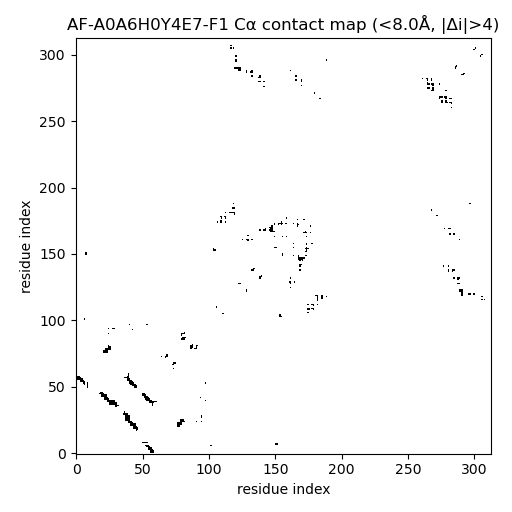? 9.552 0.988 -0.842 1.00 94.38 162 ALA A CA 1
ATOM 1338 C C . ALA A 1 162 ? 8.480 1.235 -1.918 1.00 94.38 162 ALA A C 1
ATOM 1340 O O . ALA A 1 162 ? 8.341 2.350 -2.413 1.00 94.38 162 ALA A O 1
ATOM 1341 N N . GLU A 1 163 ? 7.638 0.247 -2.225 1.00 95.62 163 GLU A N 1
ATOM 1342 C CA . GLU A 1 163 ? 6.527 0.417 -3.169 1.00 95.62 163 GLU A CA 1
ATOM 1343 C C . GLU A 1 163 ? 5.436 1.348 -2.636 1.00 95.62 163 GLU A C 1
ATOM 1345 O O . GLU A 1 163 ? 4.868 2.123 -3.407 1.00 95.62 163 GLU A O 1
ATOM 1350 N N . ARG A 1 164 ? 5.182 1.348 -1.319 1.00 94.31 164 ARG A N 1
ATOM 1351 C CA . ARG A 1 164 ? 4.297 2.340 -0.679 1.00 94.31 164 ARG A CA 1
ATOM 1352 C C . ARG A 1 164 ? 4.812 3.755 -0.922 1.00 94.31 164 ARG A C 1
ATOM 1354 O O . ARG A 1 164 ? 4.036 4.645 -1.258 1.00 94.31 164 ARG A O 1
ATOM 1361 N N . GLN A 1 165 ? 6.123 3.962 -0.808 1.00 93.44 165 GLN A N 1
ATOM 1362 C CA . GLN A 1 165 ? 6.739 5.253 -1.103 1.00 93.44 165 GLN A CA 1
ATOM 1363 C C . GLN A 1 165 ? 6.545 5.640 -2.575 1.00 93.44 165 GLN A C 1
ATOM 1365 O O . GLN A 1 165 ? 6.176 6.779 -2.859 1.00 93.44 165 GLN A O 1
ATOM 1370 N N . VAL A 1 166 ? 6.703 4.700 -3.514 1.00 95.31 166 VAL A N 1
ATOM 1371 C CA . VAL A 1 166 ? 6.428 4.952 -4.940 1.00 95.31 166 VAL A CA 1
ATOM 1372 C C . VAL A 1 166 ? 4.959 5.315 -5.175 1.00 95.31 166 VAL A C 1
ATOM 1374 O O . VAL A 1 166 ? 4.676 6.309 -5.844 1.00 95.31 166 VAL A O 1
ATOM 1377 N N . ALA A 1 167 ? 4.016 4.559 -4.611 1.00 95.56 167 ALA A N 1
ATOM 1378 C CA . ALA A 1 167 ? 2.586 4.841 -4.729 1.00 95.56 167 ALA A CA 1
ATOM 1379 C C . ALA A 1 167 ? 2.228 6.230 -4.168 1.00 95.56 167 ALA A C 1
ATOM 1381 O O . ALA A 1 167 ? 1.501 6.984 -4.818 1.00 95.56 167 ALA A O 1
ATOM 1382 N N . SER A 1 168 ? 2.814 6.605 -3.026 1.00 93.62 168 SER A N 1
ATOM 1383 C CA . SER A 1 168 ? 2.665 7.929 -2.413 1.00 93.62 168 SER A CA 1
ATOM 1384 C C . SER A 1 168 ? 3.216 9.053 -3.302 1.00 93.62 168 SER A C 1
ATOM 1386 O O . SER A 1 168 ? 2.505 10.027 -3.563 1.00 93.62 168 SER A O 1
ATOM 1388 N N . ILE A 1 169 ? 4.438 8.898 -3.835 1.00 92.94 169 ILE A N 1
ATOM 1389 C CA . ILE A 1 169 ? 5.083 9.845 -4.769 1.00 92.94 169 ILE A CA 1
ATOM 1390 C C . ILE A 1 169 ? 4.227 10.059 -6.019 1.00 92.94 169 ILE A C 1
ATOM 1392 O O . ILE A 1 169 ? 4.152 11.164 -6.556 1.00 92.94 169 ILE A O 1
ATOM 1396 N N . LEU A 1 170 ? 3.598 8.990 -6.504 1.00 93.06 170 LEU A N 1
ATOM 1397 C CA . LEU A 1 170 ? 2.781 9.017 -7.706 1.00 93.06 170 LEU A CA 1
ATOM 1398 C C . LEU A 1 170 ? 1.339 9.454 -7.449 1.00 93.06 170 LEU A C 1
ATOM 1400 O O . LEU A 1 170 ? 0.591 9.472 -8.420 1.00 93.06 170 LEU A O 1
ATOM 1404 N N . ASP A 1 171 ? 0.936 9.770 -6.215 1.00 93.06 171 ASP A N 1
ATOM 1405 C CA . ASP A 1 171 ? -0.462 9.994 -5.815 1.00 93.06 171 ASP A CA 1
ATOM 1406 C C . ASP A 1 171 ? -1.398 8.883 -6.329 1.00 93.06 171 ASP A C 1
ATOM 1408 O O . ASP A 1 171 ? -2.304 9.082 -7.149 1.00 93.06 171 ASP A O 1
ATOM 1412 N N . LEU A 1 172 ? -1.100 7.654 -5.913 1.00 93.94 172 LEU A N 1
ATOM 1413 C CA . LEU A 1 172 ? -1.889 6.459 -6.188 1.00 93.94 172 LEU A CA 1
ATOM 1414 C C . LEU A 1 172 ? -2.299 5.798 -4.873 1.00 93.94 172 LEU A C 1
ATOM 1416 O O . LEU A 1 172 ? -1.526 5.734 -3.923 1.00 93.94 172 LEU A O 1
ATOM 1420 N N . THR A 1 173 ? -3.510 5.247 -4.846 1.00 93.31 173 THR A N 1
ATOM 1421 C CA . THR A 1 173 ? -3.891 4.252 -3.837 1.00 93.31 173 THR A CA 1
ATOM 1422 C C . THR A 1 173 ? -3.120 2.953 -4.077 1.00 93.31 173 THR A C 1
ATOM 1424 O O . THR A 1 173 ? -2.830 2.623 -5.232 1.00 93.31 173 THR A O 1
ATOM 1427 N N . ALA A 1 174 ? -2.861 2.172 -3.031 1.00 92.69 174 ALA A N 1
ATOM 1428 C CA . ALA A 1 174 ? -2.103 0.925 -3.113 1.00 92.69 174 ALA A CA 1
ATOM 1429 C C . ALA A 1 174 ? -2.723 -0.069 -4.111 1.00 92.69 174 ALA A C 1
ATOM 1431 O O . ALA A 1 174 ? -2.023 -0.595 -4.974 1.00 92.69 174 ALA A O 1
ATOM 1432 N N . SER A 1 175 ? -4.052 -0.229 -4.090 1.00 93.69 175 SER A N 1
ATOM 1433 C CA . SER A 1 175 ? -4.779 -1.084 -5.048 1.00 93.69 175 SER A CA 1
ATOM 1434 C C . SER A 1 175 ? -4.550 -0.696 -6.516 1.00 93.69 175 SER A C 1
ATOM 1436 O O . SER A 1 175 ? -4.278 -1.546 -7.364 1.00 93.69 175 SER A O 1
ATOM 1438 N N . LYS A 1 176 ? -4.597 0.603 -6.821 1.00 94.75 176 LYS A N 1
ATOM 1439 C CA . LYS A 1 176 ? -4.338 1.134 -8.165 1.00 94.75 176 LYS A CA 1
ATOM 1440 C C . LYS A 1 176 ? -2.879 0.962 -8.582 1.00 94.75 176 LYS A C 1
ATOM 1442 O O . LYS A 1 176 ? -2.614 0.612 -9.731 1.00 94.75 176 LYS A O 1
ATOM 1447 N N . TYR A 1 177 ? -1.936 1.195 -7.669 1.00 96.25 177 TYR A N 1
ATOM 1448 C CA . TYR A 1 177 ? -0.518 0.955 -7.934 1.00 96.25 177 TYR A CA 1
ATOM 1449 C C . TYR A 1 177 ? -0.256 -0.527 -8.255 1.00 96.25 177 TYR A C 1
ATOM 1451 O O . TYR A 1 177 ? 0.363 -0.811 -9.280 1.00 96.25 177 TYR A O 1
ATOM 1459 N N . LEU A 1 178 ? -0.806 -1.459 -7.465 1.00 94.81 178 LEU A N 1
ATOM 1460 C CA . LEU A 1 178 ? -0.713 -2.904 -7.716 1.00 94.81 178 LEU A CA 1
ATOM 1461 C C . LEU A 1 178 ? -1.217 -3.278 -9.108 1.00 94.81 178 LEU A C 1
ATOM 1463 O O . LEU A 1 178 ? -0.528 -3.975 -9.853 1.00 94.81 178 LEU A O 1
ATOM 1467 N N . LEU A 1 179 ? -2.400 -2.786 -9.485 1.00 95.19 179 LEU A N 1
ATOM 1468 C CA . LEU A 1 179 ? -2.964 -3.066 -10.800 1.00 95.19 179 LEU A CA 1
ATOM 1469 C C . LEU A 1 179 ? -2.043 -2.567 -11.922 1.00 95.19 179 LEU A C 1
ATOM 1471 O O . LEU A 1 179 ? -1.790 -3.293 -12.882 1.00 95.19 179 LEU A O 1
ATOM 1475 N N . ILE A 1 180 ? -1.521 -1.343 -11.800 1.00 96.38 180 ILE A N 1
ATOM 1476 C CA . ILE A 1 180 ? -0.616 -0.747 -12.792 1.00 96.38 180 ILE A CA 1
ATOM 1477 C C . ILE A 1 180 ? 0.684 -1.546 -12.901 1.00 96.38 180 ILE A C 1
ATOM 1479 O O . ILE A 1 180 ? 1.105 -1.846 -14.021 1.00 96.38 180 ILE A O 1
ATOM 1483 N N . LYS A 1 181 ? 1.284 -1.924 -11.765 1.00 95.62 181 LYS A N 1
ATOM 1484 C CA . LYS A 1 181 ? 2.479 -2.774 -11.695 1.00 95.62 181 LYS A CA 1
ATOM 1485 C C . LYS A 1 181 ? 2.240 -4.090 -12.437 1.00 95.62 181 LYS A C 1
ATOM 1487 O O . LYS A 1 181 ? 2.912 -4.360 -13.432 1.00 95.62 181 LYS A O 1
ATOM 1492 N N . ARG A 1 182 ? 1.223 -4.861 -12.038 1.00 94.44 182 ARG A N 1
ATOM 1493 C CA . ARG A 1 182 ? 0.930 -6.184 -12.625 1.00 94.44 182 ARG A CA 1
ATOM 1494 C C . ARG A 1 182 ? 0.621 -6.104 -14.117 1.00 94.44 182 ARG A C 1
ATOM 1496 O O . ARG A 1 182 ? 1.109 -6.914 -14.902 1.00 94.44 182 ARG A O 1
ATOM 1503 N N . LEU A 1 183 ? -0.147 -5.100 -14.538 1.00 94.00 183 LEU A N 1
ATOM 1504 C CA . LEU A 1 183 ? -0.448 -4.855 -15.948 1.00 94.00 183 LEU A CA 1
ATOM 1505 C C . LEU A 1 183 ? 0.794 -4.520 -16.773 1.00 94.00 183 LEU A C 1
ATOM 1507 O O . LEU A 1 183 ? 0.919 -4.991 -17.903 1.00 94.00 183 LEU A O 1
ATOM 1511 N N . TYR A 1 184 ? 1.687 -3.693 -16.237 1.00 94.88 184 TYR A N 1
ATOM 1512 C CA . TYR A 1 184 ? 2.906 -3.321 -16.933 1.00 94.88 184 TYR A CA 1
ATOM 1513 C C . TYR A 1 184 ? 3.860 -4.510 -17.063 1.00 94.88 184 TYR A C 1
ATOM 1515 O O . TYR A 1 184 ? 4.339 -4.788 -18.165 1.00 94.88 184 TYR A O 1
ATOM 1523 N N . PHE A 1 185 ? 4.118 -5.219 -15.962 1.00 92.31 185 PHE A N 1
ATOM 1524 C CA . PHE A 1 185 ? 5.087 -6.312 -15.954 1.00 92.31 185 PHE A CA 1
ATOM 1525 C C . PHE A 1 185 ? 4.592 -7.546 -16.702 1.00 92.31 185 PHE A C 1
ATOM 1527 O O . PHE A 1 185 ? 5.401 -8.204 -17.347 1.00 92.31 185 PHE A O 1
ATOM 1534 N N . LYS A 1 186 ? 3.274 -7.782 -16.771 1.00 89.88 186 LYS A N 1
ATOM 1535 C CA . LYS A 1 186 ? 2.695 -8.765 -17.701 1.00 89.88 186 LYS A CA 1
ATOM 1536 C C . LYS A 1 186 ? 3.123 -8.493 -19.147 1.00 89.88 186 LYS A C 1
ATOM 1538 O O . LYS A 1 186 ? 3.607 -9.385 -19.844 1.00 89.88 186 LYS A O 1
ATOM 1543 N N . ASP A 1 187 ? 2.969 -7.254 -19.605 1.00 89.00 187 ASP A N 1
ATOM 1544 C CA . ASP A 1 187 ? 3.309 -6.876 -20.979 1.00 89.00 187 ASP A CA 1
ATOM 1545 C C . ASP A 1 187 ? 4.821 -6.864 -21.217 1.00 89.00 187 ASP A C 1
ATOM 1547 O O . ASP A 1 187 ? 5.287 -7.282 -22.279 1.00 89.00 187 ASP A O 1
ATOM 1551 N N . PHE A 1 188 ? 5.591 -6.398 -20.231 1.00 88.62 188 PHE A N 1
ATOM 1552 C CA . PHE A 1 188 ? 7.050 -6.417 -20.278 1.00 88.62 188 PHE A CA 1
ATOM 1553 C C . PHE A 1 188 ? 7.586 -7.848 -20.396 1.00 88.62 188 PHE A C 1
ATOM 1555 O O . PHE A 1 188 ? 8.397 -8.127 -21.277 1.00 88.62 188 PHE A O 1
ATOM 1562 N N . MET A 1 189 ? 7.050 -8.777 -19.606 1.00 83.75 189 MET A N 1
ATOM 1563 C CA . MET A 1 189 ? 7.415 -10.191 -19.657 1.00 83.75 189 MET A CA 1
ATOM 1564 C C . MET A 1 189 ? 7.078 -10.855 -20.988 1.00 83.75 189 MET A C 1
ATOM 1566 O O . MET A 1 189 ? 7.904 -11.575 -21.554 1.00 83.75 189 MET A O 1
ATOM 1570 N N . ASN A 1 190 ? 5.892 -10.586 -21.532 1.00 84.62 190 ASN A N 1
ATOM 1571 C CA . ASN A 1 190 ? 5.508 -11.098 -22.847 1.00 84.62 190 ASN A CA 1
ATOM 1572 C C . ASN A 1 190 ? 6.451 -10.601 -23.950 1.00 84.62 190 ASN A C 1
ATOM 1574 O O . ASN A 1 190 ? 6.809 -11.351 -24.858 1.00 84.62 190 ASN A O 1
ATOM 1578 N N . GLU A 1 191 ? 6.901 -9.351 -23.865 1.00 84.62 191 GLU A N 1
ATOM 1579 C CA . GLU A 1 191 ? 7.896 -8.814 -24.784 1.00 84.62 191 GLU A CA 1
ATOM 1580 C C . GLU A 1 191 ? 9.260 -9.508 -24.651 1.00 84.62 191 GLU A C 1
ATOM 1582 O O . GLU A 1 191 ? 9.844 -9.874 -25.674 1.00 84.62 191 GLU A O 1
ATOM 1587 N N . LEU A 1 192 ? 9.762 -9.711 -23.428 1.00 82.81 192 LEU A N 1
ATOM 1588 C CA . LEU A 1 192 ? 11.032 -10.411 -23.202 1.00 82.81 192 LEU A CA 1
ATOM 1589 C C . LEU A 1 192 ? 10.990 -11.834 -23.776 1.00 82.81 192 LEU A C 1
ATOM 1591 O O . LEU A 1 192 ? 11.899 -12.228 -24.511 1.00 82.81 192 LEU A O 1
ATOM 1595 N N . ARG A 1 193 ? 9.893 -12.569 -23.542 1.00 79.31 193 ARG A N 1
ATOM 1596 C CA . ARG A 1 193 ? 9.662 -13.905 -24.120 1.00 79.31 193 ARG A CA 1
ATOM 1597 C C . ARG A 1 193 ? 9.679 -13.881 -25.652 1.00 79.31 193 ARG A C 1
ATOM 1599 O O . ARG A 1 193 ? 10.413 -14.652 -26.269 1.00 79.31 193 ARG A O 1
ATOM 1606 N N . ASN A 1 194 ? 8.942 -12.953 -26.265 1.00 80.12 194 ASN A N 1
ATOM 1607 C CA . ASN A 1 194 ? 8.863 -12.823 -27.725 1.00 80.12 194 ASN A CA 1
ATOM 1608 C C . ASN A 1 194 ? 10.208 -12.446 -28.364 1.00 80.12 194 ASN A C 1
ATOM 1610 O O . ASN A 1 194 ? 10.542 -12.910 -29.458 1.00 80.12 194 ASN A O 1
ATOM 1614 N N . ASN A 1 195 ? 10.998 -11.608 -27.694 1.00 76.25 195 ASN A N 1
ATOM 1615 C CA . ASN A 1 195 ? 12.324 -11.227 -28.169 1.00 76.25 195 ASN A CA 1
ATOM 1616 C C . ASN A 1 195 ? 13.331 -12.378 -28.028 1.00 76.25 195 ASN A C 1
ATOM 1618 O O . ASN A 1 195 ? 14.167 -12.549 -28.914 1.00 76.25 195 ASN A O 1
ATOM 1622 N N . ARG A 1 196 ? 13.209 -13.220 -26.992 1.00 66.75 196 ARG A N 1
ATOM 1623 C CA . ARG A 1 196 ? 14.034 -14.427 -26.819 1.00 66.75 196 ARG A CA 1
ATOM 1624 C C . ARG A 1 196 ? 13.801 -15.450 -27.932 1.00 66.75 196 ARG A C 1
ATOM 1626 O O . ARG A 1 196 ? 14.762 -15.963 -28.494 1.00 66.75 196 ARG A O 1
ATOM 1633 N N . SER A 1 197 ? 12.547 -15.667 -28.337 1.00 56.28 197 SER A N 1
ATOM 1634 C CA . SER A 1 197 ? 12.200 -16.550 -29.467 1.00 56.28 197 SER A CA 1
ATOM 1635 C C . SER A 1 197 ? 12.700 -16.070 -30.840 1.00 56.28 197 SER A C 1
ATOM 1637 O O . SER A 1 197 ? 12.600 -16.807 -31.817 1.00 56.28 197 SER A O 1
ATOM 1639 N N . ARG A 1 198 ? 13.236 -14.845 -30.941 1.00 52.06 198 ARG A N 1
ATOM 1640 C CA . ARG A 1 198 ? 13.803 -14.281 -32.179 1.00 52.06 198 ARG A CA 1
ATOM 1641 C C . ARG A 1 198 ? 15.321 -14.416 -32.281 1.00 52.06 198 ARG A C 1
ATOM 1643 O O . ARG A 1 198 ? 15.868 -14.023 -33.307 1.00 52.06 198 ARG A O 1
ATOM 1650 N N . ILE A 1 199 ? 15.998 -14.943 -31.260 1.00 44.31 199 ILE A N 1
ATOM 1651 C CA . ILE A 1 199 ? 17.432 -15.244 -31.325 1.00 44.31 199 ILE A CA 1
ATOM 1652 C C . ILE A 1 199 ? 17.570 -16.620 -31.993 1.00 44.31 199 ILE A C 1
ATOM 1654 O O . ILE A 1 199 ? 17.179 -17.617 -31.383 1.00 44.31 199 ILE A O 1
ATOM 1658 N N . PRO A 1 200 ? 18.085 -16.721 -33.235 1.00 38.38 200 PRO A N 1
ATOM 1659 C CA . PRO A 1 200 ? 18.338 -18.015 -33.847 1.00 38.38 200 PRO A CA 1
ATOM 1660 C C . PRO A 1 200 ? 19.402 -18.716 -33.011 1.00 38.38 200 PRO A C 1
ATOM 1662 O O . PRO A 1 200 ? 20.499 -18.185 -32.832 1.00 38.38 200 PRO A O 1
ATOM 1665 N N . VAL A 1 201 ? 19.085 -19.899 -32.490 1.00 46.78 201 VAL A N 1
ATOM 1666 C CA . VAL A 1 201 ? 20.107 -20.786 -31.934 1.00 46.78 201 VAL A CA 1
ATOM 1667 C C . VAL A 1 201 ? 21.039 -21.128 -33.102 1.00 46.78 201 VAL A C 1
ATOM 1669 O O . VAL A 1 201 ? 20.555 -21.691 -34.089 1.00 46.78 201 VAL A O 1
ATOM 1672 N N . PRO A 1 202 ? 22.334 -20.758 -33.069 1.00 38.81 202 PRO A N 1
ATOM 1673 C CA . PRO A 1 202 ? 23.248 -21.188 -34.115 1.00 38.81 202 PRO A CA 1
ATOM 1674 C C . PRO A 1 202 ? 23.269 -22.725 -34.131 1.00 38.81 202 PRO A C 1
ATOM 1676 O O . PRO A 1 202 ? 23.185 -23.337 -33.058 1.00 38.81 202 PRO A O 1
ATOM 1679 N N . PRO A 1 203 ? 23.339 -23.369 -35.311 1.00 40.44 203 PRO A N 1
ATOM 1680 C CA . PRO A 1 203 ? 23.415 -24.820 -35.382 1.00 40.44 203 PRO A CA 1
ATOM 1681 C C . PRO A 1 203 ? 24.586 -25.272 -34.515 1.00 40.44 203 PRO A C 1
ATOM 1683 O O . PRO A 1 203 ? 25.696 -24.766 -34.669 1.00 40.44 203 PRO A O 1
ATOM 1686 N N . ARG A 1 204 ? 24.342 -26.188 -33.572 1.00 44.81 204 ARG A N 1
ATOM 1687 C CA . ARG A 1 204 ? 25.435 -26.855 -32.863 1.00 44.81 204 ARG A CA 1
ATOM 1688 C C . ARG A 1 204 ? 26.276 -27.556 -33.922 1.00 44.81 204 ARG A C 1
ATOM 1690 O O . ARG A 1 204 ? 25.797 -28.508 -34.537 1.00 44.81 204 ARG A O 1
ATOM 1697 N N . ASP A 1 205 ? 27.484 -27.051 -34.145 1.00 40.34 205 ASP A N 1
ATOM 1698 C CA . ASP A 1 205 ? 28.439 -27.651 -35.061 1.00 40.34 205 ASP A CA 1
ATOM 1699 C C . ASP A 1 205 ? 28.609 -29.133 -34.727 1.00 40.34 205 ASP A C 1
ATOM 1701 O O . ASP A 1 205 ? 28.915 -29.537 -33.601 1.00 40.34 205 ASP A O 1
ATOM 1705 N N . ALA A 1 206 ? 28.365 -29.952 -35.743 1.00 46.62 206 ALA A N 1
ATOM 1706 C CA . ALA A 1 206 ? 28.606 -31.376 -35.735 1.00 46.62 206 ALA A CA 1
ATOM 1707 C C . ALA A 1 206 ? 30.119 -31.631 -35.790 1.00 46.62 206 ALA A C 1
ATOM 1709 O O . ALA A 1 206 ? 30.669 -31.928 -36.847 1.00 46.62 206 ALA A O 1
ATOM 1710 N N . THR A 1 207 ? 30.811 -31.535 -34.657 1.00 47.16 207 THR A N 1
ATOM 1711 C CA . THR A 1 207 ? 32.221 -31.937 -34.551 1.00 47.16 207 THR A CA 1
ATOM 1712 C C . THR A 1 207 ? 32.474 -32.784 -33.311 1.00 47.16 207 THR A C 1
ATOM 1714 O O . THR A 1 207 ? 33.245 -32.439 -32.429 1.00 47.16 207 THR A O 1
ATOM 1717 N N . HIS A 1 208 ? 31.889 -33.982 -33.298 1.00 37.69 208 HIS A N 1
ATOM 1718 C CA . HIS A 1 208 ? 32.543 -35.141 -32.690 1.00 37.69 208 HIS A CA 1
ATOM 1719 C C . HIS A 1 208 ? 32.318 -36.374 -33.566 1.00 37.69 208 HIS A C 1
ATOM 1721 O O . HIS A 1 208 ? 31.389 -37.155 -33.381 1.00 37.69 208 HIS A O 1
ATOM 1727 N N . ARG A 1 209 ? 33.207 -36.546 -34.548 1.00 33.53 209 ARG A N 1
ATOM 1728 C CA . ARG A 1 209 ? 33.523 -37.860 -35.115 1.00 33.53 209 ARG A CA 1
ATOM 1729 C C . ARG A 1 209 ? 34.763 -38.371 -34.372 1.00 33.53 209 ARG A C 1
ATOM 1731 O O . ARG A 1 209 ? 35.762 -37.653 -34.366 1.00 33.53 209 ARG A O 1
ATOM 1738 N N . PRO A 1 210 ? 34.740 -39.555 -33.744 1.00 33.69 210 PRO A N 1
ATOM 1739 C CA . PRO A 1 210 ? 35.949 -40.143 -33.191 1.00 33.69 210 PRO A CA 1
ATOM 1740 C C . PRO A 1 210 ? 36.762 -40.735 -34.345 1.00 33.69 210 PRO A C 1
ATOM 1742 O O . PRO A 1 210 ? 36.334 -41.690 -34.993 1.00 33.69 210 PRO A O 1
ATOM 1745 N N . THR A 1 211 ? 37.922 -40.149 -34.632 1.00 32.47 211 THR A N 1
ATOM 1746 C CA . THR A 1 211 ? 38.869 -40.711 -35.599 1.00 32.47 211 THR A CA 1
ATOM 1747 C C . THR A 1 211 ? 39.787 -41.687 -34.873 1.00 32.47 211 THR A C 1
ATOM 1749 O O . THR A 1 211 ? 40.543 -41.317 -33.978 1.00 32.47 211 THR A O 1
ATOM 1752 N N . THR A 1 212 ? 39.686 -42.951 -35.261 1.00 32.03 212 THR A N 1
ATOM 1753 C CA . THR A 1 212 ? 40.545 -44.065 -34.860 1.00 32.03 212 THR A CA 1
ATOM 1754 C C . THR A 1 212 ? 41.999 -43.863 -35.296 1.00 32.03 212 THR A C 1
ATOM 1756 O O . THR A 1 212 ? 42.266 -43.387 -36.399 1.00 32.03 212 THR A O 1
ATOM 1759 N N . HIS A 1 213 ? 42.930 -44.282 -34.435 1.00 30.69 213 HIS A N 1
ATOM 1760 C CA . HIS A 1 213 ? 44.371 -44.368 -34.683 1.00 30.69 213 HIS A CA 1
ATOM 1761 C C . HIS A 1 213 ? 44.740 -45.144 -35.959 1.00 30.69 213 HIS A C 1
ATOM 1763 O O . HIS A 1 213 ? 44.254 -46.248 -36.179 1.00 30.69 213 HIS A O 1
ATOM 1769 N N . SER A 1 214 ? 45.724 -44.630 -36.703 1.00 29.08 214 SER A N 1
ATOM 1770 C CA . SER A 1 214 ? 46.732 -45.436 -37.407 1.00 29.08 214 SER A CA 1
ATOM 1771 C C . SER A 1 214 ? 47.938 -44.553 -37.734 1.00 29.08 214 SER A C 1
ATOM 1773 O O . SER A 1 214 ? 47.798 -43.533 -38.404 1.00 29.08 214 SER A O 1
ATOM 1775 N N . GLY A 1 215 ? 49.112 -44.919 -37.218 1.00 28.11 215 GLY A N 1
ATOM 1776 C CA . GLY A 1 215 ? 50.342 -44.138 -37.334 1.00 28.11 215 GLY A CA 1
ATOM 1777 C C . GLY A 1 215 ? 51.105 -44.320 -38.646 1.00 28.11 215 GLY A C 1
ATOM 1778 O O . GLY A 1 215 ? 50.880 -45.278 -39.383 1.00 28.11 215 GLY A O 1
ATOM 1779 N N . ARG A 1 216 ? 52.074 -43.425 -38.881 1.00 26.47 216 ARG A N 1
ATOM 1780 C CA . ARG A 1 216 ? 53.370 -43.734 -39.509 1.00 26.47 216 ARG A CA 1
ATOM 1781 C C . ARG A 1 216 ? 54.377 -42.597 -39.280 1.00 26.47 216 ARG A C 1
ATOM 1783 O O . ARG A 1 216 ? 54.002 -41.442 -39.136 1.00 26.47 216 ARG A O 1
ATOM 1790 N N . THR A 1 217 ? 55.635 -42.999 -39.189 1.00 29.50 217 THR A N 1
ATOM 1791 C CA . THR A 1 217 ? 56.847 -42.309 -38.728 1.00 29.50 217 THR A CA 1
ATOM 1792 C C . THR A 1 217 ? 57.670 -41.631 -39.841 1.00 29.50 217 THR A C 1
ATOM 1794 O O . THR A 1 217 ? 57.450 -41.902 -41.019 1.00 29.50 217 THR A O 1
ATOM 1797 N N . VAL A 1 218 ? 58.724 -40.918 -39.385 1.00 32.25 218 VAL A N 1
ATOM 1798 C CA . VAL A 1 218 ? 59.982 -40.477 -40.059 1.00 32.25 218 VAL A CA 1
ATOM 1799 C C . VAL A 1 218 ? 59.910 -39.075 -40.697 1.00 32.25 218 VAL A C 1
ATOM 1801 O O . VAL A 1 218 ? 58.970 -38.796 -41.422 1.00 32.25 218 VAL A O 1
ATOM 1804 N N . GLY A 1 219 ? 60.847 -38.132 -40.505 1.00 26.20 219 GLY A N 1
ATOM 1805 C CA . GLY A 1 219 ? 62.121 -38.084 -39.770 1.00 26.20 219 GLY A CA 1
ATOM 1806 C C . GLY A 1 219 ? 62.902 -36.783 -40.093 1.00 26.20 219 GLY A C 1
ATOM 1807 O O . GLY A 1 219 ? 62.690 -36.226 -41.163 1.00 26.20 219 GLY A O 1
ATOM 1808 N N . GLY A 1 220 ? 63.810 -36.367 -39.189 1.00 27.05 220 GLY A N 1
ATOM 1809 C CA . GLY A 1 220 ? 64.986 -35.485 -39.409 1.00 27.05 220 GLY A CA 1
ATOM 1810 C C . GLY A 1 220 ? 64.750 -33.967 -39.556 1.00 27.05 220 GLY A C 1
ATOM 1811 O O . GLY A 1 220 ? 63.709 -33.564 -40.048 1.00 27.05 220 GLY A O 1
ATOM 1812 N N . ALA A 1 221 ? 65.679 -33.043 -39.295 1.00 28.75 221 ALA A N 1
ATOM 1813 C CA . ALA A 1 221 ? 66.779 -32.834 -38.341 1.00 28.75 221 ALA A CA 1
ATOM 1814 C C . ALA A 1 221 ? 67.415 -31.461 -38.714 1.00 28.75 221 ALA A C 1
ATOM 1816 O O . ALA A 1 221 ? 67.370 -31.070 -39.877 1.00 28.75 221 ALA A O 1
ATOM 1817 N N . ASP A 1 222 ? 68.027 -30.805 -37.722 1.00 29.42 222 ASP A N 1
ATOM 1818 C CA . ASP A 1 222 ? 69.207 -29.914 -37.808 1.00 29.42 222 ASP A CA 1
ATOM 1819 C C . ASP A 1 222 ? 69.131 -28.361 -37.906 1.00 29.42 222 ASP A C 1
ATOM 1821 O O . ASP A 1 222 ? 68.456 -27.769 -38.743 1.00 29.42 222 ASP A O 1
ATOM 1825 N N . HIS A 1 223 ? 70.002 -27.779 -37.049 1.00 30.95 223 HIS A N 1
ATOM 1826 C CA . HIS A 1 223 ? 70.683 -26.460 -36.969 1.00 30.95 223 HIS A CA 1
ATOM 1827 C C . HIS A 1 223 ? 69.878 -25.190 -36.592 1.00 30.95 223 HIS A C 1
ATOM 1829 O O . HIS A 1 223 ? 68.861 -24.902 -37.203 1.00 30.95 223 HIS A O 1
ATOM 1835 N N . ALA A 1 224 ? 70.167 -24.378 -35.552 1.00 27.36 224 ALA A N 1
ATOM 1836 C CA . ALA A 1 224 ? 71.358 -23.893 -34.804 1.00 27.36 224 ALA A CA 1
ATOM 1837 C C . ALA A 1 224 ? 71.929 -22.520 -35.260 1.00 27.36 224 ALA A C 1
ATOM 1839 O O . ALA A 1 224 ? 72.141 -22.312 -36.449 1.00 27.36 224 ALA A O 1
ATOM 1840 N N . ALA A 1 225 ? 72.268 -21.691 -34.248 1.00 31.67 225 ALA A N 1
ATOM 1841 C CA . ALA A 1 225 ? 73.126 -20.478 -34.200 1.00 31.67 225 ALA A CA 1
ATOM 1842 C C . ALA A 1 225 ? 72.484 -19.100 -34.538 1.00 31.67 225 ALA A C 1
ATOM 1844 O O . ALA A 1 225 ? 71.858 -18.945 -35.578 1.00 31.67 225 ALA A O 1
ATOM 1845 N N . GLU A 1 226 ? 72.401 -18.162 -33.568 1.00 27.86 226 GLU A N 1
ATOM 1846 C CA . GLU A 1 226 ? 73.341 -17.035 -33.255 1.00 27.86 226 GLU A CA 1
ATOM 1847 C C . GLU A 1 226 ? 73.329 -15.925 -34.333 1.00 27.86 226 GLU A C 1
ATOM 1849 O O . GLU A 1 226 ? 73.329 -16.230 -35.512 1.00 27.86 226 GLU A O 1
ATOM 1854 N N . GLY A 1 227 ? 73.336 -14.609 -34.100 1.00 27.45 227 GLY A N 1
ATOM 1855 C CA . GLY A 1 227 ? 73.558 -13.715 -32.961 1.00 27.45 227 GLY A CA 1
ATOM 1856 C C . GLY A 1 227 ? 73.837 -12.289 -33.515 1.00 27.45 227 GLY A C 1
ATOM 1857 O O . GLY A 1 227 ? 73.990 -12.131 -34.724 1.00 27.45 227 GLY A O 1
ATOM 1858 N N . LYS A 1 228 ? 73.980 -11.296 -32.616 1.00 30.00 228 LYS A N 1
ATOM 1859 C CA . LYS A 1 228 ? 74.403 -9.872 -32.798 1.00 30.00 228 LYS A CA 1
ATOM 1860 C C . LYS A 1 228 ? 73.333 -8.878 -33.299 1.00 3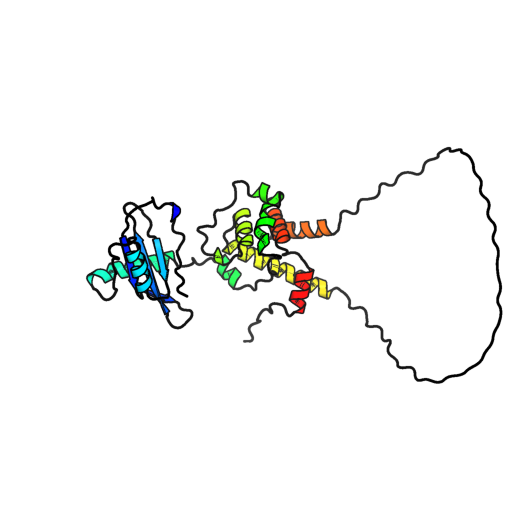0.00 228 LYS A C 1
ATOM 1862 O O . LYS A 1 228 ? 72.730 -9.095 -34.338 1.00 30.00 228 LYS A O 1
ATOM 1867 N N . MET A 1 229 ? 72.931 -7.842 -32.547 1.00 29.06 229 MET A N 1
ATOM 1868 C CA . MET A 1 229 ? 73.671 -6.728 -31.902 1.00 29.06 229 MET A CA 1
ATOM 1869 C C . MET A 1 229 ? 74.205 -5.732 -32.944 1.00 29.06 229 MET A C 1
ATOM 1871 O O . MET A 1 229 ? 75.152 -6.054 -33.647 1.00 29.06 229 MET A O 1
ATOM 1875 N N . ASP A 1 230 ? 73.572 -4.560 -33.074 1.00 32.38 230 ASP A N 1
ATOM 1876 C CA . ASP A 1 230 ? 74.224 -3.292 -32.729 1.00 32.38 230 ASP A CA 1
ATOM 1877 C C . ASP A 1 230 ? 73.291 -2.072 -32.827 1.00 32.38 230 ASP A C 1
ATOM 1879 O O . ASP A 1 230 ? 72.334 -1.992 -33.594 1.00 32.38 230 ASP A O 1
ATOM 1883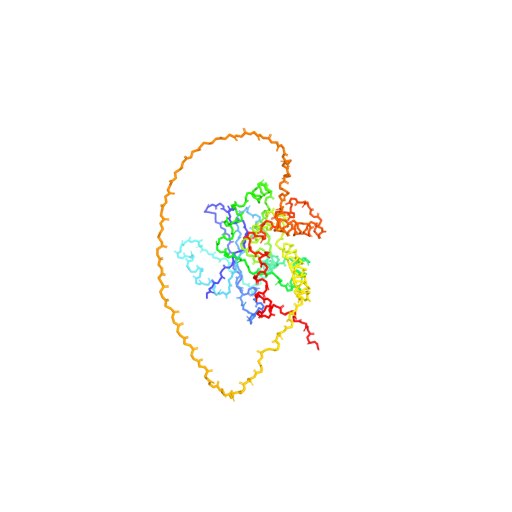 N N . GLU A 1 231 ? 73.633 -1.159 -31.939 1.00 32.53 231 GLU A N 1
ATOM 1884 C CA . GLU A 1 231 ? 73.031 0.068 -31.447 1.00 32.53 231 GLU A CA 1
ATOM 1885 C C . GLU A 1 231 ? 73.562 1.282 -32.231 1.00 32.53 231 GLU A C 1
ATOM 1887 O O . GLU A 1 231 ? 74.736 1.283 -32.609 1.00 32.53 231 GLU A O 1
ATOM 1892 N N . LYS A 1 232 ? 72.735 2.324 -32.441 1.00 31.19 232 LYS A N 1
ATOM 1893 C CA . LYS A 1 232 ? 73.133 3.743 -32.287 1.00 31.19 232 LYS A CA 1
ATOM 1894 C C . LYS A 1 232 ? 72.010 4.752 -32.561 1.00 31.19 232 LYS A C 1
ATOM 1896 O O . LYS A 1 232 ? 71.399 4.763 -33.629 1.00 31.19 232 LYS A O 1
ATOM 1901 N N . ASP A 1 233 ? 71.840 5.617 -31.566 1.00 28.69 233 ASP A N 1
ATOM 1902 C CA . ASP A 1 233 ? 71.231 6.949 -31.573 1.00 28.69 233 ASP A CA 1
ATOM 1903 C C . ASP A 1 233 ? 71.817 7.889 -32.648 1.00 28.69 233 ASP A C 1
ATOM 1905 O O . ASP A 1 233 ? 72.989 7.774 -33.004 1.00 28.69 233 ASP A O 1
ATOM 1909 N N . ASP A 1 234 ? 71.027 8.847 -33.153 1.00 30.81 234 ASP A N 1
ATOM 1910 C CA . ASP A 1 234 ? 71.016 10.233 -32.634 1.00 30.81 234 ASP A CA 1
ATOM 1911 C C . ASP A 1 234 ? 70.230 11.218 -33.542 1.00 30.81 234 ASP A C 1
ATOM 1913 O O . ASP A 1 234 ? 70.526 11.431 -34.714 1.00 30.81 234 ASP A O 1
ATOM 1917 N N . THR A 1 235 ? 69.217 11.841 -32.935 1.00 29.84 235 THR A N 1
ATOM 1918 C CA . THR A 1 235 ? 68.893 13.283 -32.900 1.00 29.84 235 THR A CA 1
ATOM 1919 C C . THR A 1 235 ? 68.989 14.173 -34.169 1.00 29.84 235 THR A C 1
ATOM 1921 O O . THR A 1 235 ? 70.064 14.566 -34.609 1.00 29.84 235 THR A O 1
ATOM 1924 N N . SER A 1 236 ? 67.845 14.734 -34.612 1.00 29.89 236 SER A N 1
ATOM 1925 C CA . SER A 1 236 ? 67.513 16.187 -34.528 1.00 29.89 236 SER A CA 1
ATOM 1926 C C . SER A 1 236 ? 66.726 16.812 -35.711 1.00 29.89 236 SER A C 1
ATOM 1928 O O . SER A 1 236 ? 67.043 16.647 -36.879 1.00 29.89 236 SER A O 1
ATOM 1930 N N . ARG A 1 237 ? 65.765 17.666 -35.307 1.00 27.11 237 ARG A N 1
ATOM 1931 C CA . ARG A 1 237 ? 65.201 18.894 -35.925 1.00 27.11 237 ARG A CA 1
ATOM 1932 C C . ARG A 1 237 ? 64.225 18.868 -37.122 1.00 27.11 237 ARG A C 1
ATOM 1934 O O . ARG A 1 237 ? 64.601 18.722 -38.271 1.00 27.11 237 ARG A O 1
ATOM 1941 N N . CYS A 1 238 ? 63.006 19.305 -36.766 1.00 24.83 238 CYS A N 1
ATOM 1942 C CA . CYS A 1 238 ? 62.266 20.491 -37.244 1.00 24.83 238 CYS A CA 1
ATOM 1943 C C . CYS A 1 238 ? 61.946 20.610 -38.744 1.00 24.83 238 CYS A C 1
ATOM 1945 O O . CYS A 1 238 ? 62.853 20.749 -39.555 1.00 24.83 238 CYS A O 1
ATOM 1947 N N . THR A 1 239 ? 60.652 20.714 -39.086 1.00 29.39 239 THR A N 1
ATOM 1948 C CA . THR A 1 239 ? 59.998 21.888 -39.725 1.00 29.39 239 THR A CA 1
ATOM 1949 C C . THR A 1 239 ? 58.612 21.469 -40.251 1.00 29.39 239 THR A C 1
ATOM 1951 O O . THR A 1 239 ? 58.501 20.588 -41.094 1.00 29.39 239 THR A O 1
ATOM 1954 N N . THR A 1 240 ? 57.540 22.095 -39.758 1.00 32.16 240 THR A N 1
ATOM 1955 C CA . THR A 1 240 ? 56.205 22.092 -40.396 1.00 32.16 240 THR A CA 1
ATOM 1956 C C . THR A 1 240 ? 56.185 23.039 -41.602 1.00 32.16 240 THR A C 1
ATOM 1958 O O . THR A 1 240 ? 56.850 24.074 -41.552 1.00 32.16 240 THR A O 1
ATOM 1961 N N . PRO A 1 241 ? 55.341 22.788 -42.618 1.00 33.94 241 PRO A N 1
ATOM 1962 C CA . PRO A 1 241 ? 54.105 23.572 -42.689 1.00 33.94 241 PRO A CA 1
ATOM 1963 C C . PRO A 1 241 ? 52.858 22.752 -43.056 1.00 33.94 241 PRO A C 1
ATOM 1965 O O . PRO A 1 241 ? 52.913 21.687 -43.662 1.00 33.94 241 PRO A O 1
ATOM 1968 N N . ALA A 1 242 ? 51.723 23.290 -42.620 1.00 32.16 242 ALA A N 1
ATOM 1969 C CA . ALA A 1 242 ? 50.386 22.725 -42.688 1.00 32.16 242 ALA A CA 1
ATOM 1970 C C . ALA A 1 242 ? 49.770 22.733 -44.096 1.00 32.16 242 ALA A C 1
ATOM 1972 O O . ALA A 1 242 ? 49.976 23.674 -44.862 1.00 32.16 242 ALA A O 1
ATOM 1973 N N . THR A 1 243 ? 48.884 21.770 -44.375 1.00 28.09 243 THR A N 1
ATOM 1974 C CA . THR A 1 243 ? 47.687 22.010 -45.199 1.00 28.09 243 THR A CA 1
ATOM 1975 C C . THR A 1 243 ? 46.545 21.073 -44.782 1.00 28.09 243 THR A C 1
ATOM 1977 O O . THR A 1 243 ? 46.747 19.883 -44.557 1.00 28.09 243 THR A O 1
ATOM 1980 N N . ASP A 1 244 ? 45.373 21.685 -44.626 1.00 32.62 244 ASP A N 1
ATOM 1981 C CA . ASP A 1 244 ? 44.030 21.174 -44.336 1.00 32.62 244 ASP A CA 1
ATOM 1982 C C . ASP A 1 244 ? 43.705 19.701 -44.628 1.00 32.62 244 ASP A C 1
ATOM 1984 O O . ASP A 1 244 ? 43.727 19.259 -45.774 1.00 32.62 244 ASP A O 1
ATOM 1988 N N . VAL A 1 245 ? 43.167 19.012 -43.611 1.00 32.88 245 VAL A N 1
ATOM 1989 C CA . VAL A 1 245 ? 42.084 18.034 -43.802 1.00 32.88 245 VAL A CA 1
ATOM 1990 C C . VAL A 1 245 ? 41.033 18.235 -42.710 1.00 32.88 245 VAL A C 1
ATOM 1992 O O . VAL A 1 245 ? 41.308 18.205 -41.509 1.00 32.88 245 VAL A O 1
ATOM 1995 N N . SER A 1 246 ? 39.808 18.476 -43.162 1.00 32.88 246 SER A N 1
ATOM 1996 C CA . SER A 1 246 ? 38.627 18.830 -42.388 1.00 32.88 246 SER A CA 1
ATOM 1997 C C . SER A 1 246 ? 38.332 17.862 -41.233 1.00 32.88 246 SER A C 1
ATOM 1999 O O . SER A 1 246 ? 38.171 16.656 -41.421 1.00 32.88 246 SER A O 1
ATOM 2001 N N . LYS A 1 247 ? 38.169 18.415 -40.023 1.00 30.27 247 LYS A N 1
ATOM 2002 C CA . LYS A 1 247 ? 37.624 17.720 -38.847 1.00 30.27 247 LYS A CA 1
ATOM 2003 C C . LYS A 1 247 ? 36.176 17.291 -39.107 1.00 30.27 247 LYS A C 1
ATOM 2005 O O . LYS A 1 247 ? 35.244 18.066 -38.900 1.00 30.27 247 LYS A O 1
ATOM 2010 N N . ALA A 1 248 ? 35.976 16.030 -39.474 1.00 33.03 248 ALA A N 1
ATOM 2011 C CA . ALA A 1 248 ? 34.710 15.351 -39.239 1.00 33.03 248 ALA A CA 1
ATOM 2012 C C . ALA A 1 248 ? 34.522 15.206 -37.720 1.00 33.03 248 ALA A C 1
ATOM 2014 O O . ALA A 1 248 ? 35.279 14.516 -37.037 1.00 33.03 248 ALA A O 1
ATOM 2015 N N . THR A 1 249 ? 33.533 15.904 -37.171 1.00 33.22 249 THR A N 1
ATOM 2016 C CA . THR A 1 249 ? 33.142 15.768 -35.768 1.00 33.22 249 THR A CA 1
ATOM 2017 C C . THR A 1 249 ? 32.631 14.345 -35.511 1.00 33.22 249 THR A C 1
ATOM 2019 O O . THR A 1 249 ? 31.789 13.845 -36.264 1.00 33.22 249 THR A O 1
ATOM 2022 N N . PRO A 1 250 ? 33.096 13.655 -34.453 1.00 33.06 250 PRO A N 1
ATOM 2023 C CA . PRO A 1 250 ? 32.613 12.319 -34.154 1.00 33.06 250 PRO A CA 1
ATOM 2024 C C . PRO A 1 250 ? 31.161 12.421 -33.677 1.00 33.06 250 PRO A C 1
ATOM 2026 O O . PRO A 1 250 ? 30.867 12.995 -32.625 1.00 33.06 250 PRO A O 1
ATOM 2029 N N . LYS A 1 251 ? 30.230 11.859 -34.461 1.00 37.16 251 LYS A N 1
ATOM 2030 C CA . LYS A 1 251 ? 28.837 11.647 -34.048 1.00 37.16 251 LYS A CA 1
ATOM 2031 C C . LYS A 1 251 ? 28.840 10.834 -32.751 1.00 37.16 251 LYS A C 1
ATOM 2033 O O . LYS A 1 251 ? 29.052 9.623 -32.771 1.00 37.16 251 LYS A O 1
ATOM 2038 N N . LYS A 1 252 ? 28.588 11.506 -31.621 1.00 35.91 252 LYS A N 1
ATOM 2039 C CA . LYS A 1 252 ? 28.345 10.880 -30.315 1.00 35.91 252 LYS A CA 1
ATOM 2040 C C . LYS A 1 252 ? 27.244 9.832 -30.478 1.00 35.91 252 LYS A C 1
ATOM 2042 O O . LYS A 1 252 ? 26.076 10.177 -30.661 1.00 35.91 252 LYS A O 1
ATOM 2047 N N . ARG A 1 253 ? 27.612 8.552 -30.399 1.00 37.91 253 ARG A N 1
ATOM 2048 C CA . ARG A 1 253 ? 26.681 7.440 -30.195 1.00 37.91 253 ARG A CA 1
ATOM 2049 C C . ARG A 1 253 ? 25.952 7.688 -28.869 1.00 37.91 253 ARG A C 1
ATOM 2051 O O . ARG A 1 253 ? 26.460 7.333 -27.813 1.00 37.91 253 ARG A O 1
ATOM 2058 N N . LYS A 1 254 ? 24.791 8.355 -28.902 1.00 35.50 254 LYS A N 1
ATOM 2059 C CA . LYS A 1 254 ? 23.881 8.389 -27.749 1.00 35.50 254 LYS A CA 1
ATOM 2060 C C . LYS A 1 254 ? 23.455 6.944 -27.479 1.00 35.50 254 LYS A C 1
ATOM 2062 O O . LYS A 1 254 ? 22.937 6.277 -28.374 1.00 35.50 254 LYS A O 1
ATOM 2067 N N . SER A 1 255 ? 23.791 6.478 -26.283 1.00 38.16 255 SER A N 1
ATOM 2068 C CA . SER A 1 255 ? 23.830 5.084 -25.855 1.00 38.16 255 SER A CA 1
ATOM 2069 C C . SER A 1 255 ? 22.476 4.378 -25.957 1.00 38.16 255 SER A C 1
ATOM 2071 O O . SER A 1 255 ? 21.422 4.934 -25.652 1.00 38.16 255 SER A O 1
ATOM 2073 N N . THR A 1 256 ? 22.511 3.112 -26.364 1.00 47.44 256 THR A N 1
ATOM 2074 C CA . THR A 1 256 ? 21.357 2.207 -26.482 1.00 47.44 256 THR A CA 1
ATOM 2075 C C . THR A 1 256 ? 20.546 2.106 -25.179 1.00 47.44 256 THR A C 1
ATOM 2077 O O . THR A 1 256 ? 19.326 1.981 -25.234 1.00 47.44 256 THR A O 1
ATOM 2080 N N . ALA A 1 257 ? 21.197 2.258 -24.019 1.00 53.94 257 ALA A N 1
ATOM 2081 C CA . ALA A 1 257 ? 20.569 2.257 -22.695 1.00 53.94 257 ALA A CA 1
ATOM 2082 C C . ALA A 1 257 ? 19.577 3.419 -22.483 1.00 53.94 257 ALA A C 1
ATOM 2084 O O . ALA A 1 257 ? 18.484 3.207 -21.965 1.00 53.94 257 ALA A O 1
ATOM 2085 N N . VAL A 1 258 ? 19.896 4.631 -22.961 1.00 49.47 258 VAL A N 1
ATOM 2086 C CA . VAL A 1 258 ? 18.989 5.793 -22.849 1.00 49.47 258 VAL A CA 1
ATOM 2087 C C . VAL A 1 258 ? 17.716 5.568 -23.673 1.00 49.47 258 VAL A C 1
ATOM 2089 O O . VAL A 1 258 ? 16.620 5.894 -23.226 1.00 49.47 258 VAL A O 1
ATOM 2092 N N . ARG A 1 259 ? 17.836 4.922 -24.843 1.00 56.62 259 ARG A N 1
ATOM 2093 C CA . ARG A 1 259 ? 16.678 4.559 -25.681 1.00 56.62 259 ARG A CA 1
ATOM 2094 C C . ARG A 1 259 ? 15.807 3.465 -25.056 1.00 56.62 259 ARG A C 1
ATOM 2096 O O . ARG A 1 259 ? 14.602 3.467 -25.292 1.00 56.62 259 ARG A O 1
ATOM 2103 N N . LYS A 1 260 ? 16.395 2.543 -24.281 1.00 77.75 260 LYS A N 1
ATOM 2104 C CA . LYS A 1 260 ? 15.645 1.517 -23.538 1.00 77.75 260 LYS A CA 1
ATOM 2105 C C . LYS A 1 260 ? 14.828 2.142 -22.399 1.00 77.75 260 LYS A C 1
ATOM 2107 O O . LYS A 1 260 ? 13.641 1.860 -22.295 1.00 77.75 260 LYS A O 1
ATOM 2112 N N . PHE A 1 261 ? 15.412 3.065 -21.631 1.00 86.25 261 PHE A N 1
ATOM 2113 C CA . PHE A 1 261 ? 14.711 3.714 -20.517 1.00 86.25 261 PHE A CA 1
ATOM 2114 C C . PHE A 1 261 ? 13.512 4.569 -20.964 1.00 86.25 261 PHE A C 1
ATOM 2116 O O . PHE A 1 261 ? 12.406 4.409 -20.447 1.00 86.25 261 PHE A O 1
ATOM 2123 N N . ASP A 1 262 ? 13.681 5.424 -21.980 1.00 89.94 262 ASP A N 1
ATOM 2124 C CA . ASP A 1 262 ? 12.588 6.281 -22.473 1.00 89.94 262 ASP A CA 1
ATOM 2125 C C . ASP A 1 262 ? 11.405 5.468 -23.035 1.00 89.94 262 ASP A C 1
ATOM 2127 O O . ASP A 1 262 ? 10.261 5.930 -23.026 1.00 89.94 262 ASP A O 1
ATOM 2131 N N . LYS A 1 263 ? 11.649 4.228 -23.480 1.00 90.75 263 LYS A N 1
ATOM 2132 C CA . LYS A 1 263 ? 10.592 3.306 -23.911 1.00 90.75 263 LYS A CA 1
ATOM 2133 C C . LYS A 1 263 ? 9.677 2.907 -22.749 1.00 90.75 263 LYS A C 1
ATOM 2135 O O . LYS A 1 263 ? 8.461 2.855 -22.942 1.00 90.75 263 LYS A O 1
ATOM 2140 N N . HIS A 1 264 ? 10.229 2.670 -21.557 1.00 93.38 264 HIS A N 1
ATOM 2141 C CA . HIS A 1 264 ? 9.445 2.384 -20.350 1.00 93.38 264 HIS A CA 1
ATOM 2142 C C . HIS A 1 264 ? 8.567 3.581 -19.972 1.00 93.38 264 HIS A C 1
ATOM 2144 O O . HIS A 1 264 ? 7.363 3.426 -19.759 1.00 93.38 264 HIS A O 1
ATOM 2150 N N . VAL A 1 265 ? 9.137 4.791 -20.011 1.00 95.44 265 VAL A N 1
ATOM 2151 C CA . VAL A 1 265 ? 8.409 6.046 -19.761 1.00 95.44 265 VAL A CA 1
ATOM 2152 C C . VAL A 1 265 ? 7.260 6.228 -20.754 1.00 95.44 265 VAL A C 1
ATOM 2154 O O . VAL A 1 265 ? 6.127 6.491 -20.352 1.00 95.44 265 VAL A O 1
ATOM 2157 N N . TYR A 1 266 ? 7.519 6.047 -22.053 1.00 94.38 266 TYR A N 1
ATOM 2158 C CA . TYR A 1 266 ? 6.491 6.170 -23.086 1.00 94.38 266 TYR A CA 1
ATOM 2159 C C . TYR A 1 266 ? 5.354 5.161 -22.889 1.00 94.38 266 TYR A C 1
ATOM 2161 O O . TYR A 1 266 ? 4.184 5.533 -22.972 1.00 94.38 266 TYR A O 1
ATOM 2169 N N . ARG A 1 267 ? 5.681 3.900 -22.577 1.00 92.94 267 ARG A N 1
ATOM 2170 C CA . ARG A 1 267 ? 4.686 2.850 -22.318 1.00 92.94 267 ARG A CA 1
ATOM 2171 C C . ARG A 1 267 ? 3.809 3.187 -21.114 1.00 92.94 267 ARG A C 1
ATOM 2173 O O . ARG A 1 267 ? 2.587 3.107 -21.221 1.00 92.94 267 ARG A O 1
ATOM 2180 N N . LEU A 1 268 ? 4.416 3.588 -19.996 1.00 95.69 268 LEU A N 1
ATOM 2181 C CA . LEU A 1 268 ? 3.688 3.990 -18.789 1.00 95.69 268 LEU A CA 1
ATOM 2182 C C . LEU A 1 268 ? 2.763 5.176 -19.056 1.00 95.69 268 LEU A C 1
ATOM 2184 O O . LEU A 1 268 ? 1.621 5.183 -18.598 1.00 95.69 268 LEU A O 1
ATOM 2188 N N . ARG A 1 269 ? 3.239 6.150 -19.834 1.00 95.56 269 ARG A N 1
ATOM 2189 C CA . ARG A 1 269 ? 2.456 7.315 -20.238 1.00 95.56 269 ARG A CA 1
ATOM 2190 C C . ARG A 1 269 ? 1.250 6.924 -21.090 1.00 95.56 269 ARG A C 1
ATOM 2192 O O . ARG A 1 269 ? 0.142 7.351 -20.791 1.00 95.56 269 ARG A O 1
ATOM 2199 N N . ALA A 1 270 ? 1.476 6.131 -22.137 1.00 91.94 270 ALA A N 1
ATOM 2200 C CA . ALA A 1 270 ? 0.441 5.742 -23.088 1.00 91.94 270 ALA A CA 1
ATOM 2201 C C . ALA A 1 270 ? -0.641 4.867 -22.440 1.00 91.94 270 ALA A C 1
ATOM 2203 O O . ALA A 1 270 ? -1.815 5.042 -22.737 1.00 91.94 270 ALA A O 1
ATOM 2204 N N . ARG A 1 271 ? -0.258 3.954 -21.536 1.00 92.69 271 ARG A N 1
ATOM 2205 C CA . ARG A 1 271 ? -1.206 3.041 -20.880 1.00 92.69 271 ARG A CA 1
ATOM 2206 C C . ARG A 1 271 ? -2.092 3.734 -19.848 1.00 92.69 271 ARG A C 1
ATOM 2208 O O . ARG A 1 271 ? -3.259 3.391 -19.727 1.00 92.69 271 ARG A O 1
ATOM 2215 N N . ASN A 1 272 ? -1.515 4.647 -19.070 1.00 91.00 272 ASN A N 1
ATOM 2216 C CA . ASN A 1 272 ? -2.169 5.201 -17.884 1.00 91.00 272 ASN A CA 1
ATOM 2217 C C . ASN A 1 272 ? -2.654 6.645 -18.079 1.00 91.00 272 ASN A C 1
ATOM 2219 O O . ASN A 1 272 ? -3.064 7.276 -17.108 1.00 91.00 272 ASN A O 1
ATOM 2223 N N . GLU A 1 273 ? -2.546 7.182 -19.299 1.00 91.00 273 GLU A N 1
ATOM 2224 C CA . GLU A 1 273 ? -2.871 8.578 -19.634 1.00 91.00 273 GLU A CA 1
ATOM 2225 C C . GLU A 1 273 ? -2.142 9.589 -18.732 1.00 91.00 273 GLU A C 1
ATOM 2227 O O . GLU A 1 273 ? -2.657 10.635 -18.338 1.00 91.00 273 GLU A O 1
ATOM 2232 N N . TRP A 1 274 ? -0.904 9.261 -18.363 1.00 94.06 274 TRP A N 1
ATOM 2233 C CA . TRP A 1 274 ? -0.121 10.068 -17.437 1.00 94.06 274 TRP A CA 1
ATOM 2234 C C . TRP A 1 274 ? 0.577 11.243 -18.119 1.00 94.06 274 TRP A C 1
ATOM 2236 O O . TRP A 1 274 ? 0.817 11.273 -19.329 1.00 94.06 274 TRP A O 1
ATOM 2246 N N . THR A 1 275 ? 0.977 12.223 -17.309 1.00 93.75 275 THR A N 1
ATOM 2247 C CA . THR A 1 275 ? 1.965 13.214 -17.739 1.00 93.75 275 THR A CA 1
ATOM 2248 C C . THR A 1 275 ? 3.324 12.541 -17.924 1.00 93.75 275 THR A C 1
ATOM 2250 O O . THR A 1 275 ? 3.618 11.508 -17.315 1.00 93.75 275 THR A O 1
ATOM 2253 N N . TRP A 1 276 ? 4.185 13.140 -18.751 1.00 93.25 276 TRP A N 1
ATOM 2254 C CA . TRP A 1 276 ? 5.549 12.637 -18.937 1.00 93.25 276 TRP A CA 1
ATOM 2255 C C . TRP A 1 276 ? 6.305 12.554 -17.608 1.00 93.25 276 TRP A C 1
ATOM 2257 O O . TRP A 1 276 ? 6.947 11.546 -17.333 1.00 93.25 276 TRP A O 1
ATOM 2267 N N . SER A 1 277 ? 6.171 13.575 -16.756 1.00 92.31 277 SER A N 1
ATOM 2268 C CA . SER A 1 277 ? 6.837 13.626 -15.453 1.00 92.31 277 SER A CA 1
ATOM 2269 C C . SER A 1 277 ? 6.388 12.502 -14.520 1.00 92.31 277 SER A C 1
ATOM 2271 O O . SER A 1 277 ? 7.234 11.856 -13.914 1.00 92.31 277 SER A O 1
ATOM 2273 N N . ARG A 1 278 ? 5.081 12.204 -14.447 1.00 93.56 278 ARG A N 1
ATOM 2274 C CA . ARG A 1 278 ? 4.556 11.108 -13.610 1.00 93.56 278 ARG A CA 1
ATOM 2275 C C . ARG A 1 278 ? 5.004 9.738 -14.122 1.00 93.56 278 ARG A C 1
ATOM 2277 O O . ARG A 1 278 ? 5.440 8.900 -13.340 1.00 93.56 278 ARG A O 1
ATOM 2284 N N . ALA A 1 279 ? 4.958 9.523 -15.437 1.00 95.81 279 ALA A N 1
ATOM 2285 C CA . ALA A 1 279 ? 5.450 8.286 -16.043 1.00 95.81 279 ALA A CA 1
ATOM 2286 C C . ALA A 1 279 ? 6.961 8.104 -15.840 1.00 95.81 279 ALA A C 1
ATOM 2288 O O . ALA A 1 279 ? 7.415 7.004 -15.532 1.00 95.81 279 ALA A O 1
ATOM 2289 N N . ARG A 1 280 ? 7.735 9.188 -15.960 1.00 95.12 280 ARG A N 1
ATOM 2290 C CA . ARG A 1 280 ? 9.173 9.172 -15.700 1.00 95.12 280 ARG A CA 1
ATOM 2291 C C . ARG A 1 280 ? 9.476 8.917 -14.228 1.00 95.12 280 ARG A C 1
ATOM 2293 O O . ARG A 1 280 ? 10.345 8.106 -13.957 1.00 95.12 280 ARG A O 1
ATOM 2300 N N . ALA A 1 281 ? 8.739 9.529 -13.301 1.00 94.88 281 ALA A N 1
ATOM 2301 C CA . ALA A 1 281 ? 8.868 9.261 -11.868 1.00 94.88 281 ALA A CA 1
ATOM 2302 C C . ALA A 1 281 ? 8.681 7.772 -11.562 1.00 94.88 281 ALA A C 1
ATOM 2304 O O . ALA A 1 281 ? 9.519 7.167 -10.908 1.00 94.88 281 ALA A O 1
ATOM 2305 N N . CYS A 1 282 ? 7.624 7.162 -12.101 1.00 96.12 282 CYS A N 1
ATOM 2306 C CA . CYS A 1 282 ? 7.368 5.738 -11.914 1.00 96.12 282 CYS A CA 1
ATOM 2307 C C . CYS A 1 282 ? 8.503 4.873 -12.484 1.00 96.12 282 CYS A C 1
ATOM 2309 O O . CYS A 1 282 ? 8.948 3.945 -11.820 1.00 96.12 282 CYS A O 1
ATOM 2311 N N . ALA A 1 283 ? 9.002 5.196 -13.682 1.00 95.81 283 ALA A N 1
ATOM 2312 C CA . ALA A 1 283 ? 10.103 4.461 -14.300 1.00 95.81 283 ALA A CA 1
ATOM 2313 C C . ALA A 1 283 ? 11.433 4.619 -13.542 1.00 95.81 283 ALA A C 1
ATOM 2315 O O . ALA A 1 283 ? 12.142 3.635 -13.373 1.00 95.81 283 ALA A O 1
ATOM 2316 N N . GLU A 1 284 ? 11.782 5.827 -13.087 1.00 95.44 284 GLU A N 1
ATOM 2317 C CA . GLU A 1 284 ? 12.990 6.047 -12.276 1.00 95.44 284 GLU A CA 1
ATOM 2318 C C . GLU A 1 284 ? 12.872 5.288 -10.946 1.00 95.44 284 GLU A C 1
ATOM 2320 O O . GLU A 1 284 ? 13.810 4.609 -10.554 1.00 95.44 284 GLU A O 1
ATOM 2325 N N . ALA A 1 285 ? 11.707 5.322 -10.291 1.00 95.88 285 ALA A N 1
ATOM 2326 C CA . ALA A 1 285 ? 11.483 4.582 -9.054 1.00 95.88 285 ALA A CA 1
ATOM 2327 C C . ALA A 1 285 ? 11.609 3.065 -9.250 1.00 95.88 285 ALA A C 1
ATOM 2329 O O . ALA A 1 285 ? 12.352 2.416 -8.530 1.00 95.88 285 ALA A O 1
ATOM 2330 N N . TRP A 1 286 ? 10.946 2.495 -10.257 1.00 96.12 286 TRP A N 1
ATOM 2331 C CA . TRP A 1 286 ? 11.050 1.064 -10.561 1.00 96.12 286 TRP A CA 1
ATOM 2332 C C . TRP A 1 286 ? 12.455 0.634 -10.975 1.00 96.12 286 TRP A C 1
ATOM 2334 O O . TRP A 1 286 ? 12.868 -0.476 -10.657 1.00 96.12 286 TRP A O 1
ATOM 2344 N N . LYS A 1 287 ? 13.208 1.516 -11.634 1.00 94.38 287 LYS A N 1
ATOM 2345 C CA . LYS A 1 287 ? 14.624 1.290 -11.917 1.00 94.38 287 LYS A CA 1
ATOM 2346 C C . LYS A 1 287 ? 15.449 1.228 -10.628 1.00 94.38 287 LYS A C 1
ATOM 2348 O O . LYS A 1 287 ? 16.243 0.312 -10.490 1.00 94.38 287 LYS A O 1
ATOM 2353 N N . GLU A 1 288 ? 15.246 2.153 -9.688 1.00 94.12 288 GLU A N 1
ATOM 2354 C CA . GLU A 1 288 ? 15.917 2.106 -8.377 1.00 94.12 288 GLU A CA 1
ATOM 2355 C C . GLU A 1 288 ? 15.518 0.879 -7.546 1.00 94.12 288 GLU A C 1
ATOM 2357 O O . GLU A 1 288 ? 16.270 0.485 -6.669 1.00 94.12 288 GLU A O 1
ATOM 2362 N N . LEU A 1 289 ? 14.358 0.268 -7.805 1.00 94.62 289 LEU A N 1
ATOM 2363 C CA . LEU A 1 289 ? 13.943 -0.991 -7.173 1.00 94.62 289 LEU A CA 1
ATOM 2364 C C . LEU A 1 289 ? 14.484 -2.244 -7.886 1.00 94.62 289 LEU A C 1
ATOM 2366 O O . LEU A 1 289 ? 14.202 -3.355 -7.443 1.00 94.62 289 LEU A O 1
ATOM 2370 N N . GLY A 1 290 ? 15.230 -2.086 -8.984 1.00 91.38 290 GLY A N 1
ATOM 2371 C CA . GLY A 1 290 ? 15.770 -3.198 -9.774 1.00 91.38 290 GLY A CA 1
ATOM 2372 C C . GLY A 1 290 ? 14.754 -3.863 -10.712 1.00 91.38 290 GLY A C 1
ATOM 2373 O O . GLY A 1 290 ? 15.057 -4.854 -11.368 1.00 91.38 290 GLY A O 1
ATOM 2374 N N . PHE A 1 291 ? 13.544 -3.316 -10.863 1.00 92.50 291 PHE A N 1
ATOM 2375 C CA . PHE A 1 291 ? 12.480 -3.976 -11.631 1.00 92.50 291 PHE A CA 1
ATOM 2376 C C . PHE A 1 291 ? 12.711 -4.017 -13.147 1.00 92.50 291 PHE A C 1
ATOM 2378 O O . PHE A 1 291 ? 11.907 -4.614 -13.863 1.00 92.50 291 PHE A O 1
ATOM 2385 N N . PHE A 1 292 ? 13.755 -3.374 -13.671 1.00 89.88 292 PHE A N 1
ATOM 2386 C CA . PHE A 1 292 ? 14.094 -3.395 -15.100 1.00 89.88 292 PHE A CA 1
ATOM 2387 C C . PHE A 1 292 ? 15.362 -4.195 -15.419 1.00 89.88 292 PHE A C 1
ATOM 2389 O O . PHE A 1 292 ? 15.787 -4.190 -16.576 1.00 89.88 292 PHE A O 1
ATOM 2396 N N . GL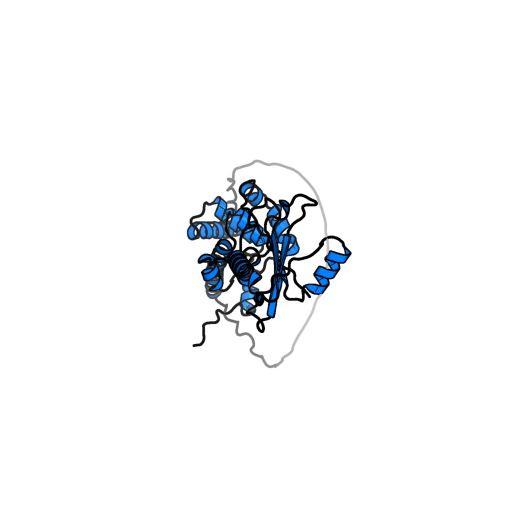U A 1 293 ? 15.939 -4.899 -14.443 1.00 84.88 293 GLU A N 1
ATOM 2397 C CA . GLU A 1 293 ? 17.120 -5.735 -14.660 1.00 84.88 293 GLU A CA 1
ATOM 2398 C C . GLU A 1 293 ? 16.749 -7.002 -15.447 1.00 84.88 293 GLU A C 1
ATOM 2400 O O . GLU A 1 293 ? 16.242 -7.980 -14.903 1.00 84.88 293 GLU A O 1
ATOM 2405 N N . GLU A 1 294 ? 16.957 -6.965 -16.772 1.00 78.94 294 GLU A N 1
ATOM 2406 C CA . GLU A 1 294 ? 16.565 -8.033 -17.711 1.00 78.94 294 GLU A CA 1
ATOM 2407 C C . GLU A 1 294 ? 17.139 -9.407 -17.308 1.00 78.94 294 GLU A C 1
ATOM 2409 O O . GLU A 1 294 ? 16.468 -10.421 -17.500 1.00 78.94 294 GLU A O 1
ATOM 2414 N N . GLU A 1 295 ? 18.344 -9.445 -16.730 1.00 77.56 295 GLU A N 1
ATOM 2415 C CA . GLU A 1 295 ? 19.015 -10.675 -16.280 1.00 77.56 295 GLU A CA 1
ATOM 2416 C C . GLU A 1 295 ? 18.213 -11.394 -15.188 1.00 77.56 295 GLU A C 1
ATOM 2418 O O . GLU A 1 295 ? 17.951 -12.591 -15.316 1.00 77.56 295 GLU A O 1
ATOM 2423 N N . SER A 1 296 ? 17.702 -10.654 -14.199 1.00 78.62 296 SER A N 1
ATOM 2424 C CA . SER A 1 296 ? 16.867 -11.197 -13.121 1.00 78.62 296 SER A CA 1
ATOM 2425 C C . SER A 1 296 ? 15.590 -11.850 -13.656 1.00 78.62 296 SER A C 1
ATOM 2427 O O . SER A 1 296 ? 15.154 -12.883 -13.154 1.00 78.62 296 SER A O 1
ATOM 2429 N N . TYR A 1 297 ? 15.004 -11.299 -14.724 1.00 76.94 297 TYR A N 1
ATOM 2430 C CA . TYR A 1 297 ? 13.844 -11.910 -15.376 1.00 76.94 297 TYR A CA 1
ATOM 2431 C C . TYR A 1 297 ? 14.206 -13.158 -16.178 1.00 76.94 297 TYR A C 1
ATOM 2433 O O . TYR A 1 297 ? 13.412 -14.094 -16.218 1.00 76.94 297 TYR A O 1
ATOM 2441 N N . VAL A 1 298 ? 15.367 -13.191 -16.839 1.00 73.50 298 VAL A N 1
ATOM 2442 C CA . VAL A 1 298 ? 15.811 -14.375 -17.591 1.00 73.50 298 VAL A CA 1
ATOM 2443 C C . VAL A 1 298 ? 16.046 -15.546 -16.645 1.00 73.50 298 VAL A C 1
ATOM 2445 O O . VAL A 1 298 ? 15.516 -16.626 -16.900 1.00 73.50 298 VAL A O 1
ATOM 2448 N N . GLU A 1 299 ? 16.753 -15.322 -15.537 1.00 74.50 299 GLU A N 1
ATOM 2449 C CA . GLU A 1 299 ? 16.964 -16.338 -14.500 1.00 74.50 299 GLU A CA 1
ATOM 2450 C C . GLU A 1 299 ? 15.640 -16.807 -13.894 1.00 74.50 299 GLU A C 1
ATOM 2452 O O . GLU A 1 299 ? 15.397 -18.009 -13.777 1.00 74.50 299 GLU A O 1
ATOM 2457 N N . TRP A 1 300 ? 14.738 -15.870 -13.585 1.00 75.50 300 TRP A N 1
ATOM 2458 C CA . TRP A 1 300 ? 13.417 -16.191 -13.052 1.00 75.50 300 TRP A CA 1
ATOM 2459 C C . TRP A 1 300 ? 12.565 -17.016 -14.031 1.00 75.50 300 TRP A C 1
ATOM 2461 O O . TRP A 1 300 ? 11.899 -17.969 -13.624 1.00 75.50 300 TRP A O 1
ATOM 2471 N N . ILE A 1 301 ? 12.610 -16.703 -15.332 1.00 73.31 301 ILE A N 1
ATOM 2472 C CA . ILE A 1 301 ? 11.952 -17.496 -16.383 1.00 73.31 301 ILE A CA 1
ATOM 2473 C C . ILE A 1 301 ? 12.583 -18.890 -16.491 1.00 73.31 301 ILE A C 1
ATOM 2475 O O . ILE A 1 301 ? 11.852 -19.873 -16.615 1.00 73.31 301 ILE A O 1
ATOM 2479 N N . ASP A 1 302 ? 13.914 -18.985 -16.464 1.00 72.06 302 ASP A N 1
ATOM 2480 C CA . ASP A 1 302 ? 14.650 -20.248 -16.614 1.00 72.06 302 ASP A CA 1
ATOM 2481 C C . ASP A 1 302 ? 14.452 -21.188 -15.420 1.00 72.06 302 ASP A C 1
ATOM 2483 O O . ASP A 1 302 ? 14.407 -22.405 -15.595 1.00 72.06 302 ASP A O 1
ATOM 2487 N N . ALA A 1 303 ? 14.217 -20.634 -14.229 1.00 70.38 303 ALA A N 1
ATOM 2488 C CA . ALA A 1 303 ? 13.796 -21.366 -13.036 1.00 70.38 303 ALA A CA 1
ATOM 2489 C C . ALA A 1 303 ? 12.335 -21.872 -13.093 1.00 70.38 303 ALA A C 1
ATOM 2491 O O . ALA A 1 303 ? 11.837 -22.441 -12.122 1.00 70.38 303 ALA A O 1
ATOM 2492 N N . GLY A 1 304 ? 11.641 -21.683 -14.221 1.00 64.00 304 GLY A N 1
ATOM 2493 C CA . GLY A 1 304 ? 10.259 -22.105 -14.447 1.00 64.00 304 GLY A CA 1
ATOM 2494 C C . GLY A 1 304 ? 9.235 -20.975 -14.339 1.00 64.00 304 GLY A C 1
ATOM 2495 O O . GLY A 1 304 ? 8.114 -21.151 -14.806 1.00 64.00 304 GLY A O 1
ATOM 2496 N N . GLY A 1 305 ? 9.611 -19.806 -13.807 1.00 60.53 305 GLY A N 1
ATOM 2497 C CA . GLY A 1 305 ? 8.720 -18.665 -13.574 1.00 60.53 305 GLY A CA 1
ATOM 2498 C C . GLY A 1 305 ? 7.446 -19.010 -12.787 1.00 60.53 305 GLY A C 1
ATOM 2499 O O . GLY A 1 305 ? 7.178 -20.155 -12.423 1.00 60.53 305 GLY A O 1
ATOM 2500 N N . MET A 1 306 ? 6.591 -18.016 -12.540 1.00 58.09 306 MET A N 1
ATOM 2501 C CA . MET A 1 306 ? 5.199 -18.324 -12.203 1.00 58.09 306 MET A CA 1
ATOM 2502 C C . MET A 1 306 ? 4.488 -18.748 -13.486 1.00 58.09 306 MET A C 1
ATOM 2504 O O . MET A 1 306 ? 4.139 -17.911 -14.318 1.00 58.09 306 MET A O 1
ATOM 2508 N N . PHE A 1 307 ? 4.299 -20.053 -13.686 1.00 52.91 307 PHE A N 1
ATOM 2509 C CA . PHE A 1 307 ? 3.344 -20.534 -14.679 1.00 52.91 307 PHE A CA 1
ATOM 2510 C C . PHE A 1 307 ? 1.991 -19.876 -14.383 1.00 52.91 307 PHE A C 1
ATOM 2512 O O . PHE A 1 307 ? 1.525 -19.916 -13.242 1.00 52.91 307 PHE A O 1
ATOM 2519 N N . GLU A 1 308 ? 1.343 -19.285 -15.397 1.00 47.12 308 GLU A N 1
ATOM 2520 C CA . GLU A 1 308 ? -0.110 -19.150 -15.320 1.00 47.12 308 GLU A CA 1
ATOM 2521 C C . GLU A 1 308 ? -0.589 -20.572 -15.051 1.00 47.12 308 GLU A C 1
ATOM 2523 O O . GLU A 1 308 ? -0.335 -21.473 -15.854 1.00 47.12 308 GLU A O 1
ATOM 2528 N N . THR A 1 309 ? -1.193 -20.811 -13.890 1.00 39.75 309 THR A N 1
ATOM 2529 C CA . THR A 1 309 ? -1.991 -22.012 -13.688 1.00 39.75 309 THR A CA 1
ATOM 2530 C C . THR A 1 309 ? -3.148 -21.844 -14.660 1.00 39.75 309 THR A C 1
ATOM 2532 O O . THR A 1 309 ? -4.196 -21.297 -14.332 1.00 39.75 309 THR A O 1
ATOM 2535 N N . ILE A 1 310 ? -2.913 -22.210 -15.920 1.00 38.00 310 ILE A N 1
ATOM 2536 C CA . ILE A 1 310 ? -3.964 -22.478 -16.878 1.00 38.00 310 ILE A CA 1
ATOM 2537 C C . ILE A 1 310 ? -4.782 -23.529 -16.156 1.00 38.00 310 ILE A C 1
ATOM 2539 O O . ILE A 1 310 ? -4.283 -24.626 -15.899 1.00 38.00 310 ILE A O 1
ATOM 2543 N N . GLY A 1 311 ? -5.974 -23.136 -15.711 1.00 32.78 311 GLY A N 1
ATOM 2544 C CA . GLY A 1 311 ? -6.909 -24.046 -15.088 1.00 32.78 311 GLY A CA 1
ATOM 2545 C C . GLY A 1 311 ? -7.061 -25.242 -16.011 1.00 32.78 311 GLY A C 1
ATOM 2546 O O . GLY A 1 311 ? -7.657 -25.130 -17.080 1.00 32.78 311 GLY A O 1
ATOM 2547 N N . LEU A 1 312 ? -6.472 -26.364 -15.611 1.00 29.50 312 LEU A N 1
ATOM 2548 C CA . LEU A 1 312 ? -6.886 -27.666 -16.089 1.00 29.50 312 LEU A CA 1
ATOM 2549 C C . LEU A 1 312 ? -8.280 -27.870 -15.494 1.00 29.50 312 LEU A C 1
ATOM 2551 O O . LEU A 1 312 ? -8.420 -28.283 -14.343 1.00 29.50 312 LEU A O 1
ATOM 2555 N N . GLN A 1 313 ? -9.284 -27.425 -16.252 1.00 32.06 313 GLN A N 1
ATOM 2556 C CA . GLN A 1 313 ? -10.620 -28.008 -16.213 1.00 32.06 313 GLN A CA 1
ATOM 2557 C C . GLN A 1 313 ? -10.565 -29.411 -16.810 1.00 32.06 313 GLN A C 1
ATOM 2559 O O . GLN A 1 313 ? -9.808 -29.599 -17.792 1.00 32.06 313 GLN A O 1
#

pLDDT: mean 71.64, std 22.12, range [24.83, 96.38]

Organism: NCBI:txid286661

InterPro domains:
  IPR036388 Winged helix-like DNA-binding domain superfamily [G3DSA:1.10.10.10] (141-206)